Protein AF-A0A415GEI0-F1 (afdb_monomer_lite)

Organism: NCBI:txid363265

Radius of gyration: 20.69 Å; chains: 1; bounding box: 58×34×62 Å

Sequence (227 aa):
MTLCSLASSAQITLSPMYDAKESKATEGQKAIVEARLRSVITSMKLVSGYNSRFVLACKTVPLQTEVAGTKIAQRISATFAVGDARTKSCFGTSIVEFTGIGNTEEQALTNALKNIKNSPQLRKLVDKSKQRIIDYYNNNAASIIRKAQTLINGKQYEQALFELCAIPEDCNLYEQALEMMEKVYETAYGDESVQLSRKELGAACRKLADEYATNNCPESDCSLGWW

pLDDT: mean 85.36, std 15.3, range [31.55, 98.06]

Foldseek 3Di:
DDPPPPPPPFADEAEEFEPCVPPPDDPVLRVLLRVQVCQLQVVLVHHHDDPDQKYFYKYKDWDDWDDDPQKIKTKIKIKTFIAGLLVLGTLFIDIDMFIAMDSDPNNRSSRRSNPRHNDPRSSVRVVSSRVSLQVVCQVCVVVLQVVLVVCVVVVVLLVSLLSLLSRGPSHPCNVVSLVVLVVSCCVNPPDDDDPDDSVRSSVVSVVSSSVVSCVVPPCVNSDSPPD

Structure (mmCIF, N/CA/C/O backbone):
data_AF-A0A415GEI0-F1
#
_entry.id   AF-A0A415GEI0-F1
#
loop_
_atom_site.group_PDB
_atom_site.id
_atom_site.type_symbol
_atom_site.label_atom_id
_atom_site.label_alt_id
_atom_site.label_comp_id
_atom_site.label_asym_id
_atom_site.label_entity_id
_atom_site.label_seq_id
_atom_site.pdbx_PDB_ins_code
_atom_site.Cartn_x
_atom_site.Cartn_y
_atom_site.Cartn_z
_atom_site.occupancy
_atom_site.B_iso_or_equiv
_atom_site.auth_seq_id
_atom_site.auth_comp_id
_atom_site.auth_asym_id
_atom_site.auth_atom_id
_atom_site.pdbx_PDB_model_num
ATOM 1 N N . MET A 1 1 ? -33.888 18.977 -8.204 1.00 39.31 1 MET A N 1
ATOM 2 C CA . MET A 1 1 ? -32.680 18.201 -8.557 1.00 39.31 1 MET A CA 1
ATOM 3 C C . MET A 1 1 ? -32.267 17.422 -7.327 1.00 39.31 1 MET A C 1
ATOM 5 O O . MET A 1 1 ? -31.693 17.991 -6.411 1.00 39.31 1 MET A O 1
ATOM 9 N N . THR A 1 2 ? -32.681 16.162 -7.254 1.00 31.55 2 THR A N 1
ATOM 10 C CA . THR A 1 2 ? -32.364 15.263 -6.143 1.00 31.55 2 THR A CA 1
ATOM 11 C C . THR A 1 2 ? -30.869 14.971 -6.193 1.00 31.55 2 THR A C 1
ATOM 13 O O . THR A 1 2 ? -30.398 14.373 -7.159 1.00 31.55 2 THR A O 1
ATOM 16 N N . LEU A 1 3 ? -30.119 15.449 -5.198 1.00 33.59 3 LEU A N 1
ATOM 17 C CA . LEU A 1 3 ? -28.732 15.047 -4.980 1.00 33.59 3 LEU A CA 1
ATOM 18 C C . LEU A 1 3 ? -28.732 13.528 -4.823 1.00 33.59 3 LEU A C 1
ATOM 20 O O . LEU A 1 3 ? -29.246 12.994 -3.843 1.00 33.59 3 LEU A O 1
ATOM 24 N N . CYS A 1 4 ? -28.227 12.839 -5.841 1.00 31.70 4 CYS A N 1
ATOM 25 C CA . CYS A 1 4 ? -28.004 11.408 -5.796 1.00 31.70 4 CYS A CA 1
ATOM 26 C C . CYS A 1 4 ? -26.967 11.175 -4.692 1.00 31.70 4 CYS A C 1
ATOM 28 O O . CYS A 1 4 ? -25.785 11.475 -4.877 1.00 31.70 4 CYS A O 1
ATOM 30 N N . SER A 1 5 ? -27.412 10.723 -3.516 1.00 35.38 5 SER A N 1
ATOM 31 C CA . SER A 1 5 ? -26.511 10.197 -2.503 1.00 35.38 5 SER A CA 1
ATOM 32 C C . SER A 1 5 ? -25.927 8.912 -3.074 1.00 35.38 5 SER A C 1
ATOM 34 O O . SER A 1 5 ? -26.498 7.827 -2.994 1.00 35.38 5 SER A O 1
ATOM 36 N N . LEU A 1 6 ? -24.774 9.043 -3.723 1.00 32.53 6 LEU A N 1
ATOM 37 C CA . LEU A 1 6 ? -23.929 7.896 -3.983 1.00 32.53 6 LEU A CA 1
ATOM 38 C C . LEU A 1 6 ? -23.493 7.403 -2.608 1.00 32.53 6 LEU A C 1
ATOM 40 O O . LEU A 1 6 ? -22.591 7.971 -1.987 1.00 32.53 6 LEU A O 1
ATOM 44 N N . ALA A 1 7 ? -24.189 6.382 -2.108 1.00 33.44 7 ALA A N 1
ATOM 45 C CA . ALA A 1 7 ? -23.648 5.509 -1.090 1.00 33.44 7 ALA A CA 1
ATOM 46 C C . ALA A 1 7 ? -22.262 5.101 -1.596 1.00 33.44 7 ALA A C 1
ATOM 48 O O . ALA A 1 7 ? -22.131 4.392 -2.595 1.00 33.44 7 ALA A O 1
ATOM 49 N N . SER A 1 8 ? -21.229 5.665 -0.974 1.00 37.56 8 SER A N 1
ATOM 50 C CA . SER A 1 8 ? -19.860 5.239 -1.199 1.00 37.56 8 SER A CA 1
ATOM 51 C C . SER A 1 8 ? -19.836 3.788 -0.758 1.00 37.56 8 SER A C 1
ATOM 53 O O . SER A 1 8 ? -19.879 3.525 0.439 1.00 37.56 8 SER A O 1
ATOM 55 N N . SER A 1 9 ? -19.863 2.851 -1.708 1.00 48.81 9 SER A N 1
ATOM 56 C CA . SER A 1 9 ? -19.557 1.459 -1.401 1.00 48.81 9 SER A CA 1
ATOM 57 C C . SER A 1 9 ? -18.230 1.478 -0.660 1.00 48.81 9 SER A C 1
ATOM 59 O O . SER A 1 9 ? -17.269 2.063 -1.171 1.00 48.81 9 SER A O 1
ATOM 61 N N . ALA A 1 10 ? -18.197 0.886 0.531 1.00 57.66 10 ALA A N 1
ATOM 62 C CA . ALA A 1 10 ? -16.953 0.579 1.213 1.00 57.66 10 ALA A CA 1
ATOM 63 C C . ALA A 1 10 ? -15.965 0.010 0.180 1.00 57.66 10 ALA A C 1
ATOM 65 O O . ALA A 1 10 ? -16.332 -0.794 -0.689 1.00 57.66 10 ALA A O 1
ATOM 66 N N . GLN A 1 11 ? -14.757 0.566 0.160 1.00 74.94 11 GLN A N 1
ATOM 67 C CA . GLN A 1 11 ? -13.712 0.124 -0.745 1.00 74.94 11 GLN A CA 1
ATOM 68 C C . GLN A 1 11 ? -12.350 0.421 -0.129 1.00 74.94 11 GLN A C 1
ATOM 70 O O . GLN A 1 11 ? -12.009 1.576 0.141 1.00 74.94 11 GLN A O 1
ATOM 75 N N . ILE A 1 12 ? -11.537 -0.624 0.026 1.00 86.12 12 ILE A N 1
ATOM 76 C CA . ILE A 1 12 ? -10.101 -0.495 0.295 1.00 86.12 12 ILE A CA 1
ATOM 77 C C . ILE A 1 12 ? -9.478 0.513 -0.683 1.00 86.12 12 ILE A C 1
ATOM 79 O O . ILE A 1 12 ? -9.400 0.281 -1.892 1.00 86.12 12 ILE A O 1
ATOM 83 N N . THR A 1 13 ? -9.032 1.637 -0.127 1.00 90.75 13 THR A N 1
ATOM 84 C CA . THR A 1 13 ? -8.315 2.698 -0.837 1.00 90.75 13 THR A CA 1
ATOM 85 C C . THR A 1 13 ? -6.826 2.377 -0.849 1.00 90.75 13 THR A C 1
ATOM 87 O O . THR A 1 13 ? -6.275 2.001 0.185 1.00 90.75 13 THR A O 1
ATOM 90 N N . LEU A 1 14 ? -6.178 2.535 -2.006 1.00 93.00 14 LEU A N 1
ATOM 91 C CA . LEU A 1 14 ? -4.738 2.315 -2.164 1.00 93.00 14 LEU A CA 1
ATOM 92 C C . LEU A 1 14 ? -4.018 3.630 -2.467 1.00 93.00 14 LEU A C 1
ATOM 94 O O . LEU A 1 14 ? -4.414 4.369 -3.373 1.00 93.00 14 LEU A O 1
ATOM 98 N N . SER A 1 15 ? -2.912 3.885 -1.779 1.00 93.19 15 SER A N 1
ATOM 99 C CA . SER A 1 15 ? -1.999 4.976 -2.110 1.00 93.19 15 SER A CA 1
ATOM 100 C C . SER A 1 15 ? -0.845 4.453 -2.961 1.00 93.19 15 SER A C 1
ATOM 102 O O . SER A 1 15 ? -0.243 3.435 -2.614 1.00 93.19 15 SER A O 1
ATOM 104 N N . PRO A 1 16 ? -0.532 5.101 -4.095 1.00 94.19 16 PRO A N 1
ATOM 105 C CA . PRO A 1 16 ? 0.670 4.778 -4.841 1.00 94.19 16 PRO A CA 1
ATOM 106 C C . PRO A 1 16 ? 1.891 5.217 -4.030 1.00 94.19 16 PRO A C 1
ATOM 108 O O . PRO A 1 16 ? 1.892 6.309 -3.470 1.00 94.19 16 PRO A O 1
ATOM 111 N N . MET A 1 17 ? 2.918 4.377 -3.985 1.00 91.00 17 MET A N 1
ATOM 112 C CA . MET A 1 17 ? 4.174 4.688 -3.310 1.00 91.00 17 MET A CA 1
ATOM 113 C C . MET A 1 17 ? 5.342 4.168 -4.140 1.00 91.00 17 MET A C 1
ATOM 115 O O . MET A 1 17 ? 5.311 3.042 -4.642 1.00 91.00 17 MET A O 1
ATOM 119 N N . TYR A 1 18 ? 6.393 4.966 -4.273 1.00 90.62 18 TYR A N 1
ATOM 120 C CA . TYR A 1 18 ? 7.658 4.495 -4.821 1.00 90.62 18 TYR A CA 1
ATOM 121 C C . TYR A 1 18 ? 8.708 4.427 -3.710 1.00 90.62 18 TYR A C 1
ATOM 123 O O . TYR A 1 18 ? 9.092 5.447 -3.140 1.00 90.62 18 TYR A O 1
ATOM 131 N N . ASP A 1 19 ? 9.158 3.213 -3.387 1.00 84.50 19 ASP A N 1
ATOM 132 C CA . ASP A 1 19 ? 10.202 2.995 -2.389 1.00 84.50 19 ASP A CA 1
ATOM 133 C C . ASP A 1 19 ? 11.568 3.252 -3.025 1.00 84.50 19 ASP A C 1
ATOM 135 O O . ASP A 1 19 ? 12.169 2.401 -3.688 1.00 84.50 19 ASP A O 1
ATOM 139 N N . ALA A 1 20 ? 12.021 4.490 -2.850 1.00 68.38 20 ALA A N 1
ATOM 140 C CA . ALA A 1 20 ? 13.251 4.992 -3.426 1.00 68.38 20 ALA A CA 1
ATOM 141 C C . ALA A 1 20 ? 14.448 4.934 -2.471 1.00 68.38 20 ALA A C 1
ATOM 143 O O . ALA A 1 20 ? 15.496 5.448 -2.858 1.00 68.38 20 ALA A O 1
ATOM 144 N N . LYS A 1 21 ? 14.326 4.362 -1.258 1.00 65.25 21 LYS A N 1
ATOM 145 C CA . LYS A 1 21 ? 15.369 4.459 -0.211 1.00 65.25 21 LYS A CA 1
ATOM 146 C C . LYS A 1 21 ? 16.759 4.012 -0.686 1.00 65.25 21 LYS A C 1
ATOM 148 O O . LYS A 1 21 ? 17.756 4.578 -0.257 1.00 65.25 21 LYS A O 1
ATOM 153 N N . GLU A 1 22 ? 16.819 3.057 -1.612 1.00 58.66 22 GLU A N 1
ATOM 154 C CA . GLU A 1 22 ? 18.067 2.539 -2.199 1.00 58.66 22 GLU A CA 1
ATOM 155 C C . GLU A 1 22 ? 18.285 2.965 -3.664 1.00 58.66 22 GLU A C 1
ATOM 157 O O . GLU A 1 22 ? 19.279 2.594 -4.289 1.00 58.66 22 GLU A O 1
ATOM 162 N N . SER A 1 23 ? 17.362 3.732 -4.252 1.00 65.94 23 SER A N 1
ATOM 163 C CA . SER A 1 23 ? 17.414 4.100 -5.670 1.00 65.94 23 SER A CA 1
ATOM 164 C C . SER A 1 23 ? 17.996 5.501 -5.866 1.00 65.94 23 SER A C 1
ATOM 166 O O . SER A 1 23 ? 17.617 6.439 -5.172 1.00 65.94 23 SER A O 1
ATOM 168 N N . LYS A 1 24 ? 18.830 5.687 -6.897 1.00 70.19 24 LYS A N 1
ATOM 169 C CA . LYS A 1 24 ? 19.282 7.014 -7.369 1.00 70.19 24 LYS A CA 1
ATOM 170 C C . LYS A 1 24 ? 18.180 7.797 -8.111 1.00 70.19 24 LYS A C 1
ATOM 172 O O . LYS A 1 24 ? 18.486 8.654 -8.935 1.00 70.19 24 LYS A O 1
ATOM 177 N N . ALA A 1 25 ? 16.909 7.456 -7.897 1.00 83.19 25 ALA A N 1
ATOM 178 C CA . ALA A 1 25 ? 15.811 8.038 -8.651 1.00 83.19 25 ALA A CA 1
ATOM 179 C C . ALA A 1 25 ? 15.553 9.490 -8.225 1.00 83.19 25 ALA A C 1
ATOM 181 O O . ALA A 1 25 ? 15.445 9.790 -7.034 1.00 83.19 25 ALA A O 1
ATOM 182 N N . THR A 1 26 ? 15.410 10.380 -9.203 1.00 89.81 26 THR A N 1
ATOM 183 C CA . THR A 1 26 ? 15.069 11.789 -8.973 1.00 89.81 26 THR A CA 1
ATOM 184 C C . THR A 1 26 ? 13.616 11.937 -8.522 1.00 89.81 26 THR A C 1
ATOM 186 O O . THR A 1 26 ? 12.784 11.083 -8.825 1.00 89.81 26 THR A O 1
ATOM 189 N N . GLU A 1 27 ? 13.260 13.047 -7.865 1.00 89.31 27 GLU A N 1
ATOM 190 C CA . GLU A 1 27 ? 11.861 13.333 -7.484 1.00 89.31 27 GLU A CA 1
ATOM 191 C C . GLU A 1 27 ? 10.897 13.263 -8.679 1.00 89.31 27 GLU A C 1
ATOM 193 O O . GLU A 1 27 ? 9.801 12.712 -8.578 1.00 89.31 27 GLU A O 1
ATOM 198 N N . GLY A 1 28 ? 11.336 13.720 -9.858 1.00 92.12 28 GLY A N 1
ATOM 199 C CA . GLY A 1 28 ? 10.559 13.587 -11.092 1.00 92.12 28 GLY A CA 1
ATOM 200 C C . GLY A 1 28 ? 10.306 12.127 -11.485 1.00 92.12 28 GLY A C 1
ATOM 201 O O . GLY A 1 28 ? 9.213 11.787 -11.936 1.00 92.12 28 GLY A O 1
ATOM 202 N N . GLN A 1 29 ? 11.280 11.239 -11.281 1.00 92.25 29 GLN A N 1
ATOM 203 C CA . GLN A 1 29 ? 11.123 9.804 -11.528 1.00 92.25 29 GLN A CA 1
ATOM 204 C C . GLN A 1 29 ? 10.192 9.142 -10.506 1.00 92.25 29 GLN A C 1
ATOM 206 O O . GLN A 1 29 ? 9.367 8.319 -10.907 1.00 92.25 29 GLN A O 1
ATOM 211 N N . LYS A 1 30 ? 10.248 9.539 -9.226 1.00 91.94 30 LYS A N 1
ATOM 212 C CA . LYS A 1 30 ? 9.295 9.070 -8.203 1.00 91.94 30 LYS A CA 1
ATOM 213 C C . LYS A 1 30 ? 7.860 9.444 -8.583 1.00 91.94 30 LYS A C 1
ATOM 215 O O . LYS A 1 30 ? 6.999 8.569 -8.668 1.00 91.94 30 LYS A O 1
ATOM 220 N N . ALA A 1 31 ? 7.638 10.711 -8.941 1.00 93.62 31 ALA A N 1
ATOM 221 C CA . ALA A 1 31 ? 6.336 11.213 -9.375 1.00 93.62 31 ALA A CA 1
ATOM 222 C C . ALA A 1 31 ? 5.811 10.493 -10.631 1.00 93.62 31 ALA A C 1
ATOM 224 O O . ALA A 1 31 ? 4.616 10.207 -10.730 1.00 93.62 31 ALA A O 1
ATOM 225 N N . ILE A 1 32 ? 6.692 10.143 -11.580 1.00 95.25 32 ILE A N 1
ATOM 226 C CA . ILE A 1 32 ? 6.323 9.315 -12.739 1.00 95.25 32 ILE A CA 1
ATOM 227 C C . ILE A 1 32 ? 5.786 7.964 -12.269 1.00 95.25 32 ILE A C 1
ATOM 229 O O . ILE A 1 32 ? 4.700 7.572 -12.697 1.00 95.25 32 ILE A O 1
ATOM 233 N N . VAL A 1 33 ? 6.512 7.252 -11.402 1.00 94.94 33 VAL A N 1
ATOM 234 C CA . VAL A 1 33 ? 6.084 5.929 -10.928 1.00 94.94 33 VAL A CA 1
ATOM 235 C C . VAL A 1 33 ? 4.755 6.027 -10.190 1.00 94.94 33 VAL A C 1
ATOM 237 O O . VAL A 1 33 ? 3.828 5.290 -10.523 1.00 94.94 33 VAL A O 1
ATOM 240 N N . GLU A 1 34 ? 4.609 6.972 -9.264 1.00 94.88 34 GLU A N 1
ATOM 241 C CA . GLU A 1 34 ? 3.362 7.172 -8.523 1.00 94.88 34 GLU A CA 1
ATOM 242 C C . GLU A 1 34 ? 2.178 7.486 -9.440 1.00 94.88 34 GLU A C 1
ATOM 244 O O . GLU A 1 34 ? 1.095 6.927 -9.259 1.00 94.88 34 GLU A O 1
ATOM 249 N N . ALA A 1 35 ? 2.374 8.306 -10.476 1.00 96.00 35 ALA A N 1
ATOM 250 C CA . ALA A 1 35 ? 1.346 8.576 -11.478 1.00 96.00 35 ALA A CA 1
ATOM 251 C C . ALA A 1 35 ? 0.962 7.314 -12.271 1.00 96.00 35 ALA A C 1
ATOM 253 O O . ALA A 1 35 ? -0.220 7.092 -12.554 1.00 96.00 35 ALA A O 1
ATOM 254 N N . ARG A 1 36 ? 1.930 6.446 -12.608 1.00 95.88 36 ARG A N 1
ATOM 255 C CA . ARG A 1 36 ? 1.639 5.163 -13.272 1.00 95.88 36 ARG A CA 1
ATOM 256 C C . ARG A 1 36 ? 0.887 4.212 -12.350 1.00 95.88 36 ARG A C 1
ATOM 258 O O . ARG A 1 36 ? -0.109 3.638 -12.783 1.00 95.88 36 ARG A O 1
ATOM 265 N N . LEU A 1 37 ? 1.296 4.083 -11.091 1.00 96.19 37 LEU A N 1
ATOM 266 C CA . LEU A 1 37 ? 0.593 3.268 -10.096 1.00 96.19 37 LEU A CA 1
ATOM 267 C C . LEU A 1 37 ? -0.827 3.786 -9.852 1.00 96.19 37 LEU A C 1
ATOM 269 O O . LEU A 1 37 ? -1.771 2.999 -9.843 1.00 96.19 37 LEU A O 1
ATOM 273 N N . ARG A 1 38 ? -1.007 5.107 -9.762 1.00 95.62 38 ARG A N 1
ATOM 274 C CA . ARG A 1 38 ? -2.326 5.748 -9.679 1.00 95.62 38 ARG A CA 1
ATOM 275 C C . ARG A 1 38 ? -3.205 5.361 -10.862 1.00 95.62 38 ARG A C 1
ATOM 277 O O . ARG A 1 38 ? -4.345 4.962 -10.660 1.00 95.62 38 ARG A O 1
ATOM 284 N N . SER A 1 39 ? -2.665 5.402 -12.081 1.00 94.25 39 SER A N 1
ATOM 285 C CA . SER A 1 39 ? -3.379 4.956 -13.283 1.00 94.25 39 SER A CA 1
ATOM 286 C C . SER A 1 39 ? -3.757 3.469 -13.236 1.00 94.25 39 SER A C 1
ATOM 288 O O . SER A 1 39 ? -4.839 3.109 -13.698 1.00 94.25 39 SER A O 1
ATOM 290 N N . VAL A 1 40 ? -2.915 2.603 -12.659 1.00 94.19 40 VAL A N 1
ATOM 291 C CA . VAL A 1 40 ? -3.253 1.186 -12.440 1.00 94.19 40 VAL A CA 1
ATOM 292 C C . VAL A 1 40 ? -4.428 1.063 -11.469 1.00 94.19 40 VAL A C 1
ATOM 294 O O . VAL A 1 40 ? -5.417 0.420 -11.814 1.00 94.19 40 VAL A O 1
ATOM 297 N N . ILE A 1 41 ? -4.371 1.730 -10.313 1.00 94.50 41 ILE A N 1
ATOM 298 C CA . ILE A 1 41 ? -5.430 1.699 -9.290 1.00 94.50 41 ILE A CA 1
ATOM 299 C C . ILE A 1 41 ? -6.768 2.172 -9.878 1.00 94.50 41 ILE A C 1
ATOM 301 O O . ILE A 1 41 ? -7.771 1.460 -9.798 1.00 94.50 41 ILE A O 1
ATOM 305 N N . THR A 1 42 ? -6.789 3.332 -10.542 1.00 93.12 42 THR A N 1
ATOM 306 C CA . THR A 1 42 ? -8.034 3.889 -11.095 1.00 93.12 42 THR A CA 1
ATOM 307 C C . THR A 1 42 ? -8.594 3.056 -12.246 1.00 93.12 42 THR A C 1
ATOM 309 O O . THR A 1 42 ? -9.811 2.923 -12.370 1.00 93.12 42 THR A O 1
ATOM 312 N N . SER A 1 43 ? -7.739 2.411 -13.049 1.00 91.12 43 SER A N 1
ATOM 313 C CA . SER A 1 43 ? -8.188 1.501 -14.114 1.00 91.12 43 SER A CA 1
ATOM 314 C C . SER A 1 43 ? -8.933 0.266 -13.595 1.00 91.12 43 SER A C 1
ATOM 316 O O . SER A 1 43 ? -9.695 -0.352 -14.336 1.00 91.12 43 SER A O 1
ATOM 318 N N . MET A 1 44 ? -8.741 -0.075 -12.319 1.00 89.25 44 MET A N 1
ATOM 319 C CA . MET A 1 44 ? -9.430 -1.164 -11.626 1.00 89.25 44 MET A CA 1
ATOM 320 C C . MET A 1 44 ? -10.690 -0.691 -10.889 1.00 89.25 44 MET A C 1
ATOM 322 O O . MET A 1 44 ? -11.269 -1.450 -10.116 1.00 89.25 44 MET A O 1
ATOM 326 N N . LYS A 1 45 ? -11.131 0.555 -11.127 1.00 88.88 45 LYS A N 1
ATOM 327 C CA . LYS A 1 45 ? -12.261 1.199 -10.435 1.00 88.88 45 LYS A CA 1
ATOM 328 C C . LYS A 1 45 ? -12.070 1.267 -8.913 1.00 88.88 45 LYS A C 1
ATOM 330 O O . LYS A 1 45 ? -13.049 1.255 -8.170 1.00 88.88 45 LYS A O 1
ATOM 335 N N . LEU A 1 46 ? -10.817 1.312 -8.458 1.00 89.38 46 LEU A N 1
ATOM 336 C CA . LEU A 1 46 ? -10.464 1.537 -7.061 1.00 89.38 46 LEU A CA 1
ATOM 337 C C . LEU A 1 46 ? -10.192 3.024 -6.818 1.00 89.38 46 LEU A C 1
ATOM 339 O O . LEU A 1 46 ? -9.671 3.724 -7.694 1.00 89.38 46 LEU A O 1
ATOM 343 N N . VAL A 1 47 ? -10.488 3.497 -5.609 1.00 89.50 47 VAL A N 1
ATOM 344 C CA . VAL A 1 47 ? -10.067 4.827 -5.158 1.00 89.50 47 VAL A CA 1
ATOM 345 C C . VAL A 1 47 ? -8.556 4.834 -4.931 1.00 89.50 47 VAL A C 1
ATOM 347 O O . VAL A 1 47 ? -8.009 4.017 -4.187 1.00 89.50 47 VAL A O 1
ATOM 350 N N . SER A 1 48 ? -7.877 5.788 -5.572 1.00 90.69 48 SER A N 1
ATOM 351 C CA . SER A 1 48 ? -6.469 6.065 -5.305 1.00 90.69 48 SER A CA 1
ATOM 352 C C . SER A 1 48 ? -6.342 7.222 -4.321 1.00 90.69 48 SER A C 1
ATOM 354 O O . SER A 1 48 ? -6.583 8.375 -4.682 1.00 90.69 48 SER A O 1
ATOM 356 N N . GLY A 1 49 ? -5.976 6.905 -3.083 1.00 86.25 49 GLY A N 1
ATOM 357 C CA . GLY A 1 49 ? -5.867 7.869 -1.992 1.00 86.25 49 GLY A CA 1
ATOM 358 C C . GLY A 1 49 ? -4.513 8.570 -1.928 1.00 86.25 49 GLY A C 1
ATOM 359 O O . GLY A 1 49 ? -3.576 8.257 -2.673 1.00 86.25 49 GLY A O 1
ATOM 360 N N . TYR A 1 50 ? -4.405 9.491 -0.978 1.00 82.19 50 TYR A N 1
ATOM 361 C CA . TYR A 1 50 ? -3.148 10.073 -0.514 1.00 82.19 50 TYR A CA 1
ATOM 362 C C . TYR A 1 50 ? -2.950 9.644 0.937 1.00 82.19 50 TYR A C 1
ATOM 364 O O . TYR A 1 50 ? -3.900 9.724 1.713 1.00 82.19 50 TYR A O 1
ATOM 372 N N . ASN A 1 51 ? -1.751 9.165 1.275 1.00 76.56 51 ASN A N 1
ATOM 373 C CA . ASN A 1 51 ? -1.393 8.693 2.617 1.00 76.56 51 ASN A CA 1
ATOM 374 C C . ASN A 1 51 ? -2.381 7.674 3.216 1.00 76.56 51 ASN A C 1
ATOM 376 O O . ASN A 1 51 ? -2.583 7.631 4.427 1.00 76.56 51 ASN A O 1
ATOM 380 N N . SER A 1 52 ? -3.016 6.840 2.385 1.00 83.38 52 SER A N 1
ATOM 381 C CA . SER A 1 52 ? -3.881 5.782 2.898 1.00 83.38 52 SER A CA 1
ATOM 382 C C . SER A 1 52 ? -3.055 4.672 3.537 1.00 83.38 52 SER A C 1
ATOM 384 O O . SER A 1 52 ? -1.957 4.355 3.084 1.00 83.38 52 SER A O 1
ATOM 386 N N . ARG A 1 53 ? -3.640 4.011 4.541 1.00 85.31 53 ARG A N 1
ATOM 387 C CA . ARG A 1 53 ? -3.058 2.845 5.223 1.00 85.31 53 ARG A CA 1
ATOM 388 C C . ARG A 1 53 ? -2.522 1.791 4.254 1.00 85.31 53 ARG A C 1
ATOM 390 O O . ARG A 1 53 ? -1.413 1.294 4.426 1.00 85.31 53 ARG A O 1
ATOM 397 N N . PHE A 1 54 ? -3.330 1.431 3.259 1.00 91.31 54 PHE A N 1
ATOM 398 C CA . PHE A 1 54 ? -2.936 0.453 2.258 1.00 91.31 54 PHE A CA 1
ATOM 399 C C . PHE A 1 54 ? -2.241 1.139 1.093 1.00 91.31 54 PHE A C 1
ATOM 401 O O . PHE A 1 54 ? -2.679 2.187 0.612 1.00 91.31 54 PHE A O 1
ATOM 408 N N . VAL A 1 55 ? -1.169 0.519 0.618 1.00 93.44 55 VAL A N 1
ATOM 409 C CA . VAL A 1 55 ? -0.328 1.062 -0.446 1.00 93.44 55 VAL A CA 1
ATOM 410 C C . VAL A 1 55 ? -0.186 0.060 -1.578 1.00 93.44 55 VAL A C 1
ATOM 412 O O . VAL A 1 55 ? -0.097 -1.144 -1.343 1.00 93.44 55 VAL A O 1
ATOM 415 N N . LEU A 1 56 ? -0.149 0.564 -2.810 1.00 95.56 56 LEU A N 1
ATOM 416 C CA . LEU A 1 56 ? 0.463 -0.127 -3.940 1.00 95.56 56 LEU A CA 1
ATOM 417 C C . LEU A 1 56 ? 1.855 0.472 -4.098 1.00 95.56 56 LEU A C 1
ATOM 419 O O . LEU A 1 56 ? 1.999 1.601 -4.566 1.00 95.56 56 LEU A O 1
ATOM 423 N N . ALA A 1 57 ? 2.861 -0.279 -3.679 1.00 93.88 57 ALA A N 1
ATOM 424 C CA . ALA A 1 57 ? 4.242 0.155 -3.680 1.00 93.88 57 ALA A CA 1
ATOM 425 C C . ALA A 1 57 ? 5.015 -0.426 -4.865 1.00 93.88 57 ALA A C 1
ATOM 427 O O . ALA A 1 57 ? 4.693 -1.507 -5.368 1.00 93.88 57 ALA A O 1
ATOM 428 N N . CYS A 1 58 ? 6.054 0.285 -5.289 1.00 93.38 58 CYS A N 1
ATOM 429 C CA . CYS A 1 58 ? 7.004 -0.159 -6.299 1.00 93.38 58 CYS A CA 1
ATOM 430 C C . CYS A 1 58 ? 8.435 0.122 -5.830 1.00 93.38 58 CYS A C 1
ATOM 432 O O . CYS A 1 58 ? 8.729 1.238 -5.408 1.00 93.38 58 CYS A O 1
ATOM 434 N N . LYS A 1 59 ? 9.319 -0.870 -5.951 1.00 91.19 59 LYS A N 1
ATOM 435 C CA . LYS A 1 59 ? 10.779 -0.740 -5.831 1.00 91.19 59 LYS A CA 1
ATOM 436 C C . LYS A 1 59 ? 11.391 -1.191 -7.149 1.00 91.19 59 LYS A C 1
ATOM 438 O O . LYS A 1 59 ? 10.999 -2.232 -7.674 1.00 91.19 59 LYS A O 1
ATOM 443 N N . THR A 1 60 ? 12.347 -0.438 -7.691 1.00 90.75 60 THR A N 1
ATOM 444 C CA . THR A 1 60 ? 13.041 -0.839 -8.926 1.00 90.75 60 THR A CA 1
ATOM 445 C C . THR A 1 60 ? 14.525 -1.063 -8.703 1.00 90.75 60 THR A C 1
ATOM 447 O O . THR A 1 60 ? 15.167 -0.294 -7.991 1.00 90.75 60 THR A O 1
ATOM 450 N N . VAL A 1 61 ? 15.065 -2.084 -9.363 1.00 89.38 61 VAL A N 1
ATOM 451 C CA . VAL A 1 61 ? 16.488 -2.426 -9.371 1.00 89.38 61 VAL A CA 1
ATOM 452 C C . VAL A 1 61 ? 16.970 -2.464 -10.826 1.00 89.38 61 VAL A C 1
ATOM 454 O O . VAL A 1 61 ? 16.328 -3.118 -11.657 1.00 89.38 61 VAL A O 1
ATOM 457 N N . PRO A 1 62 ? 18.065 -1.769 -11.183 1.00 88.44 62 PRO A N 1
ATOM 458 C CA . PRO A 1 62 ? 18.662 -1.904 -12.508 1.00 88.44 62 PRO A CA 1
ATOM 459 C C . PRO A 1 62 ? 19.225 -3.321 -12.685 1.00 88.44 62 PRO A C 1
ATOM 461 O O . PRO A 1 62 ? 19.907 -3.829 -11.800 1.00 88.44 62 PRO A O 1
ATOM 464 N N . LEU A 1 63 ? 18.933 -3.962 -13.819 1.00 89.31 63 LEU A N 1
ATOM 465 C CA . LEU A 1 63 ? 19.425 -5.311 -14.127 1.00 89.31 63 LEU A CA 1
ATOM 466 C C . LEU A 1 63 ? 20.640 -5.275 -15.048 1.00 89.31 63 LEU A C 1
ATOM 468 O O . LEU A 1 63 ? 21.690 -5.823 -14.734 1.00 89.31 63 LEU A O 1
ATOM 472 N N . GLN A 1 64 ? 20.473 -4.651 -16.212 1.00 87.50 64 GLN A N 1
ATOM 473 C CA . GLN A 1 64 ? 21.471 -4.646 -17.271 1.00 87.50 64 GLN A CA 1
ATOM 474 C C . GLN A 1 64 ? 21.374 -3.343 -18.054 1.00 87.50 64 GLN A C 1
ATOM 476 O O . GLN A 1 64 ? 20.275 -2.834 -18.300 1.00 87.50 64 GLN A O 1
ATOM 481 N N . THR A 1 65 ? 22.530 -2.839 -18.464 1.00 88.25 65 THR A N 1
ATOM 482 C CA . THR A 1 65 ? 22.662 -1.671 -19.328 1.00 88.25 65 THR A CA 1
ATOM 483 C C . THR A 1 65 ? 23.379 -2.109 -20.595 1.00 88.25 65 THR A C 1
ATOM 485 O O . THR A 1 65 ? 24.467 -2.677 -20.531 1.00 88.25 65 THR A O 1
ATOM 488 N N . GLU A 1 66 ? 22.762 -1.872 -21.747 1.00 90.38 66 GLU A N 1
ATOM 489 C CA . GLU A 1 66 ? 23.333 -2.179 -23.056 1.00 90.38 66 GLU A CA 1
ATOM 490 C C . GLU A 1 66 ? 23.542 -0.888 -23.844 1.00 90.38 66 GLU A C 1
ATOM 492 O O . GLU A 1 66 ? 22.693 0.006 -23.838 1.00 90.38 66 GLU A O 1
ATOM 497 N N . VAL A 1 67 ? 24.672 -0.792 -24.542 1.00 90.00 67 VAL A N 1
ATOM 498 C CA . VAL A 1 67 ? 24.981 0.339 -25.421 1.00 90.00 67 VAL A CA 1
ATOM 499 C C . VAL A 1 67 ? 24.830 -0.125 -26.864 1.00 90.00 67 VAL A C 1
ATOM 501 O O . VAL A 1 67 ? 25.560 -0.999 -27.326 1.00 90.00 67 VAL A O 1
ATOM 504 N N . ALA A 1 68 ? 23.873 0.463 -27.577 1.00 84.81 68 ALA A N 1
ATOM 505 C CA . ALA A 1 68 ? 23.591 0.179 -28.979 1.00 84.81 68 ALA A CA 1
ATOM 506 C C . ALA A 1 68 ? 23.850 1.444 -29.812 1.00 84.81 68 ALA A C 1
ATOM 508 O O . ALA A 1 68 ? 22.995 2.326 -29.932 1.00 84.81 68 ALA A O 1
ATOM 509 N N . GLY A 1 69 ? 25.062 1.557 -30.363 1.00 88.50 69 GLY A N 1
ATOM 510 C CA . GLY A 1 69 ? 25.510 2.761 -31.066 1.00 88.50 69 GLY A CA 1
ATOM 511 C C . GLY A 1 69 ? 25.597 3.961 -30.118 1.00 88.50 69 GLY A C 1
ATOM 512 O O . GLY A 1 69 ? 26.364 3.940 -29.163 1.00 88.50 69 GLY A O 1
ATOM 513 N N . THR A 1 70 ? 24.800 5.004 -30.371 1.00 91.25 70 THR A N 1
ATOM 514 C CA . THR A 1 70 ? 24.717 6.215 -29.527 1.00 91.25 70 THR A CA 1
ATOM 515 C C . THR A 1 70 ? 23.604 6.156 -28.475 1.00 91.25 70 THR A C 1
ATOM 517 O O . THR A 1 70 ? 23.326 7.155 -27.809 1.00 91.25 70 THR A O 1
ATOM 520 N N . LYS A 1 71 ? 22.916 5.015 -28.346 1.00 95.19 71 LYS A N 1
ATOM 521 C CA . LYS A 1 71 ? 21.792 4.829 -27.422 1.00 95.19 71 LYS A CA 1
ATOM 522 C C . LYS A 1 71 ? 22.165 3.898 -26.279 1.00 95.19 71 LYS A C 1
ATOM 524 O O . LYS A 1 71 ? 22.919 2.946 -26.459 1.00 95.19 71 LYS A O 1
ATOM 529 N N . ILE A 1 72 ? 21.554 4.151 -25.128 1.00 94.06 72 ILE A N 1
ATOM 530 C CA . ILE A 1 72 ? 21.633 3.316 -23.932 1.00 94.06 72 ILE A CA 1
ATOM 531 C C . ILE A 1 72 ? 20.270 2.664 -23.721 1.00 94.06 72 ILE A C 1
ATOM 533 O O . ILE A 1 72 ? 19.255 3.361 -23.654 1.00 94.06 72 ILE A O 1
ATOM 537 N N . ALA A 1 73 ? 20.243 1.340 -23.612 1.00 94.81 73 ALA A N 1
ATOM 538 C CA . ALA A 1 73 ? 19.086 0.557 -23.209 1.00 94.81 73 ALA A CA 1
ATOM 539 C C . ALA A 1 73 ? 19.271 0.100 -21.757 1.00 94.81 73 ALA A C 1
ATOM 541 O O . ALA A 1 73 ? 20.175 -0.671 -21.446 1.00 94.81 73 ALA A O 1
ATOM 542 N N . GLN A 1 74 ? 18.409 0.578 -20.862 1.00 93.19 74 GLN A N 1
ATOM 543 C CA . GLN A 1 74 ? 18.405 0.205 -19.452 1.00 93.19 74 GLN A CA 1
ATOM 544 C C . GLN A 1 74 ? 17.257 -0.763 -19.188 1.00 93.19 74 GLN A C 1
ATOM 546 O O . GLN A 1 74 ? 16.087 -0.378 -19.284 1.00 93.19 74 GLN A O 1
ATOM 551 N N . ARG A 1 75 ? 17.585 -2.000 -18.809 1.00 94.25 75 ARG A N 1
ATOM 552 C CA . ARG A 1 75 ? 16.629 -2.971 -18.273 1.00 94.25 75 ARG A CA 1
ATOM 553 C C . ARG A 1 75 ? 16.556 -2.818 -16.757 1.00 94.25 75 ARG A C 1
ATOM 555 O O . ARG A 1 75 ? 17.587 -2.750 -16.082 1.00 94.25 75 ARG A O 1
ATOM 562 N N . ILE A 1 76 ? 15.341 -2.763 -16.232 1.00 92.62 76 ILE A N 1
ATOM 563 C CA . ILE A 1 76 ? 15.039 -2.680 -14.804 1.00 92.62 76 ILE A CA 1
ATOM 564 C C . ILE A 1 76 ? 14.091 -3.809 -14.415 1.00 92.62 76 ILE A C 1
ATOM 566 O O . ILE A 1 76 ? 13.209 -4.184 -15.187 1.00 92.62 76 ILE A O 1
ATOM 570 N N . SER A 1 77 ? 14.251 -4.308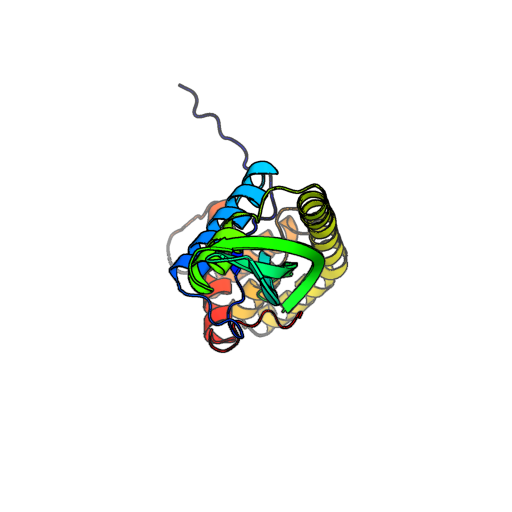 -13.198 1.00 93.50 77 SER A N 1
ATOM 571 C CA . SER A 1 77 ? 13.265 -5.140 -12.521 1.00 93.50 77 SER A CA 1
ATOM 572 C C . SER A 1 77 ? 12.480 -4.267 -11.559 1.00 93.50 77 SER A C 1
ATOM 574 O O . SER A 1 77 ? 13.075 -3.549 -10.757 1.00 93.50 77 SER A O 1
ATOM 576 N N . ALA A 1 78 ? 11.157 -4.296 -11.648 1.00 93.06 78 ALA A N 1
ATOM 577 C CA . ALA A 1 78 ? 10.273 -3.603 -10.729 1.00 93.06 78 ALA A CA 1
ATOM 578 C C . ALA A 1 78 ? 9.508 -4.627 -9.891 1.00 93.06 78 ALA A C 1
ATOM 580 O O . ALA A 1 78 ? 8.720 -5.422 -10.414 1.00 93.06 78 ALA A O 1
ATOM 581 N N . THR A 1 79 ? 9.719 -4.573 -8.583 1.00 94.31 79 THR A N 1
ATOM 582 C CA . THR A 1 79 ? 8.934 -5.308 -7.598 1.00 94.31 79 THR A CA 1
ATOM 583 C C . THR A 1 79 ? 7.773 -4.430 -7.169 1.00 94.31 79 THR A C 1
ATOM 585 O O . THR A 1 79 ? 7.963 -3.361 -6.594 1.00 94.31 79 THR A O 1
ATOM 588 N N . PHE A 1 80 ? 6.565 -4.898 -7.444 1.00 95.50 80 PHE A N 1
ATOM 589 C CA . PHE A 1 80 ? 5.326 -4.294 -6.988 1.00 95.50 80 PHE A CA 1
ATOM 590 C C . PHE A 1 80 ? 4.785 -5.066 -5.809 1.00 95.50 80 PHE A C 1
ATOM 592 O O . PHE A 1 80 ? 4.866 -6.297 -5.781 1.00 95.50 80 PHE A O 1
ATOM 599 N N . ALA A 1 81 ? 4.150 -4.361 -4.889 1.00 95.25 81 ALA A N 1
ATOM 600 C CA . ALA A 1 81 ? 3.503 -4.997 -3.767 1.00 95.25 81 ALA A CA 1
ATOM 601 C C . ALA A 1 81 ? 2.306 -4.219 -3.260 1.00 95.25 81 ALA A C 1
ATOM 603 O O . ALA A 1 81 ? 2.232 -3.001 -3.393 1.00 95.25 81 ALA A O 1
ATOM 604 N N . VAL A 1 82 ? 1.390 -4.947 -2.636 1.00 95.69 82 VAL A N 1
ATOM 605 C CA . VAL A 1 82 ? 0.261 -4.365 -1.921 1.00 95.69 82 VAL A CA 1
ATOM 606 C C . VAL A 1 82 ? 0.365 -4.767 -0.463 1.00 95.69 82 VAL A C 1
ATOM 608 O O . VAL A 1 82 ? 0.516 -5.953 -0.160 1.00 95.69 82 VAL A O 1
ATOM 611 N N . GLY A 1 83 ? 0.268 -3.794 0.433 1.00 92.12 83 GLY A N 1
ATOM 612 C CA . GLY A 1 83 ? 0.405 -4.035 1.862 1.00 92.12 83 GLY A CA 1
ATOM 613 C C . GLY A 1 83 ? -0.150 -2.908 2.724 1.00 92.12 83 GLY A C 1
ATOM 614 O O . GLY A 1 83 ? -0.620 -1.894 2.211 1.00 92.12 83 GLY A O 1
ATOM 615 N N . ASP A 1 84 ? -0.094 -3.107 4.036 1.00 89.19 84 ASP A N 1
ATOM 616 C CA . ASP A 1 84 ? -0.473 -2.135 5.061 1.00 89.19 84 ASP A CA 1
ATOM 617 C C . ASP A 1 84 ? 0.756 -1.407 5.616 1.00 89.19 84 ASP A C 1
ATOM 619 O O . ASP A 1 84 ? 1.500 -1.955 6.431 1.00 89.19 84 ASP A O 1
ATOM 623 N N . ALA A 1 85 ? 0.935 -0.149 5.219 1.00 84.00 85 ALA A N 1
ATOM 624 C CA . ALA A 1 85 ? 2.088 0.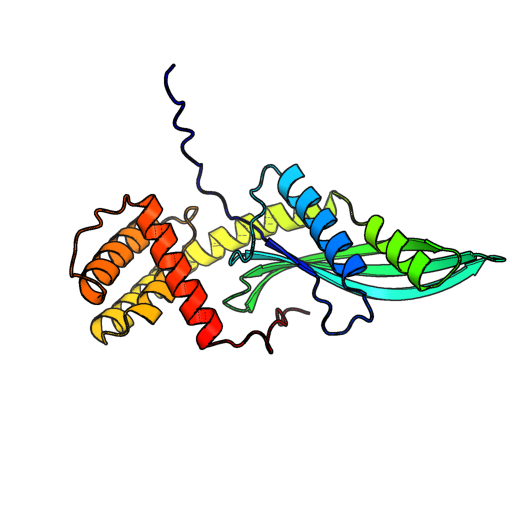663 5.588 1.00 84.00 85 ALA A CA 1
ATOM 625 C C . ALA A 1 85 ? 2.228 0.899 7.104 1.00 84.00 85 ALA A C 1
ATOM 627 O O . ALA A 1 85 ? 3.337 1.170 7.565 1.00 84.00 85 ALA A O 1
ATOM 628 N N . ARG A 1 86 ? 1.142 0.762 7.883 1.00 79.81 86 ARG A N 1
ATOM 629 C CA . ARG A 1 86 ? 1.140 0.961 9.343 1.00 79.81 86 ARG A CA 1
ATOM 630 C C . ARG A 1 86 ? 1.659 -0.257 10.085 1.00 79.81 86 ARG A C 1
ATOM 632 O O . ARG A 1 86 ? 2.518 -0.137 10.946 1.00 79.81 86 ARG A O 1
ATOM 639 N N . THR A 1 87 ? 1.125 -1.433 9.760 1.00 77.31 87 THR A N 1
ATOM 640 C CA . THR A 1 87 ? 1.514 -2.686 10.433 1.00 77.31 87 THR A CA 1
ATOM 641 C C . THR A 1 87 ? 2.737 -3.334 9.819 1.00 77.31 87 THR A C 1
ATOM 643 O O . THR A 1 87 ? 3.201 -4.346 10.334 1.00 77.31 87 THR A O 1
ATOM 646 N N . LYS A 1 88 ? 3.236 -2.789 8.704 1.00 82.88 88 LYS A N 1
ATOM 647 C CA . LYS A 1 88 ? 4.300 -3.415 7.929 1.00 82.88 88 LYS A CA 1
ATOM 648 C C . LYS A 1 88 ? 3.904 -4.862 7.577 1.00 82.88 88 LYS A C 1
ATOM 650 O O . LYS A 1 88 ? 4.729 -5.766 7.664 1.00 82.88 88 LYS A O 1
ATOM 655 N N . SER A 1 89 ? 2.681 -5.069 7.077 1.00 87.25 89 SER A N 1
ATOM 656 C CA . SER A 1 89 ? 2.231 -6.356 6.514 1.00 87.25 89 SER A CA 1
ATOM 657 C C . SER A 1 89 ? 2.135 -6.336 4.983 1.00 87.25 89 SER A C 1
ATOM 659 O O . SER A 1 89 ? 1.436 -5.496 4.416 1.00 87.25 89 SER A O 1
ATOM 661 N N . CYS A 1 90 ? 2.764 -7.302 4.307 1.00 92.25 90 CYS A N 1
ATOM 662 C CA . CYS A 1 90 ? 2.662 -7.488 2.854 1.00 92.25 90 CYS A CA 1
ATOM 663 C C . CYS A 1 90 ? 1.580 -8.518 2.499 1.00 92.25 90 CYS A C 1
ATOM 665 O O . CYS A 1 90 ? 1.636 -9.663 2.948 1.00 92.25 90 CYS A O 1
ATOM 667 N N . PHE A 1 91 ? 0.624 -8.148 1.644 1.00 94.75 91 PHE A N 1
ATOM 668 C CA . PHE A 1 91 ? -0.463 -9.034 1.206 1.00 94.75 91 PHE A CA 1
ATOM 669 C C . PHE A 1 91 ? -0.217 -9.661 -0.167 1.00 94.75 91 PHE A C 1
ATOM 671 O O . PHE A 1 91 ? -0.869 -10.640 -0.540 1.00 94.75 91 PHE A O 1
ATOM 678 N N . GLY A 1 92 ? 0.763 -9.170 -0.918 1.00 95.50 92 GLY A N 1
ATOM 679 C CA . GLY A 1 92 ? 1.189 -9.806 -2.153 1.00 95.50 92 GLY A CA 1
ATOM 680 C C . GLY A 1 92 ? 2.243 -9.003 -2.885 1.00 95.50 92 GLY A C 1
ATOM 681 O O . GLY A 1 92 ? 2.338 -7.788 -2.718 1.00 95.50 92 GLY A O 1
ATOM 682 N N . THR A 1 93 ? 2.983 -9.697 -3.744 1.00 96.12 93 THR A N 1
ATOM 683 C CA . THR A 1 93 ? 4.015 -9.114 -4.596 1.00 96.12 93 THR A CA 1
ATOM 684 C C . THR A 1 93 ? 3.893 -9.616 -6.035 1.00 96.12 93 THR A C 1
ATOM 686 O O . THR A 1 93 ? 3.313 -10.670 -6.308 1.00 96.12 93 THR A O 1
ATOM 689 N N . SER A 1 94 ? 4.423 -8.842 -6.976 1.00 96.19 94 SER A N 1
ATOM 690 C CA . SER A 1 94 ? 4.634 -9.244 -8.365 1.00 96.19 94 SER A CA 1
ATOM 691 C C . SER A 1 94 ? 5.875 -8.549 -8.892 1.00 96.19 94 SER A C 1
ATOM 693 O O . SER A 1 94 ? 6.071 -7.367 -8.638 1.00 96.19 94 SER A O 1
ATOM 695 N N . ILE A 1 95 ? 6.674 -9.256 -9.681 1.00 94.94 95 ILE A N 1
ATOM 696 C CA . ILE A 1 95 ? 7.861 -8.693 -10.325 1.00 94.94 95 ILE A CA 1
ATOM 697 C C . ILE A 1 95 ? 7.570 -8.547 -11.815 1.00 94.94 95 ILE A C 1
ATOM 699 O O . ILE A 1 95 ? 7.009 -9.454 -12.434 1.00 94.94 95 ILE A O 1
ATOM 703 N N . VAL A 1 96 ? 7.897 -7.389 -12.383 1.00 94.31 96 VAL A N 1
ATOM 704 C CA . VAL A 1 96 ? 7.794 -7.124 -13.820 1.00 94.31 96 VAL A CA 1
ATOM 705 C C . VAL A 1 96 ? 9.033 -6.372 -14.262 1.00 94.31 96 VAL A C 1
ATOM 707 O O . VAL A 1 96 ? 9.472 -5.438 -13.598 1.00 94.31 96 VAL A O 1
ATOM 710 N N . GLU A 1 97 ? 9.576 -6.759 -15.404 1.00 94.25 97 GLU A N 1
ATOM 711 C CA . GLU A 1 97 ? 10.734 -6.092 -15.975 1.00 94.25 97 GLU A CA 1
ATOM 712 C C . GLU A 1 97 ? 10.332 -5.120 -17.077 1.00 94.25 97 GLU A C 1
ATOM 714 O O . GLU A 1 97 ? 9.391 -5.355 -17.842 1.00 94.25 97 GLU A O 1
ATOM 719 N N . PHE A 1 98 ? 11.080 -4.027 -17.166 1.00 92.69 98 PHE A N 1
ATOM 720 C CA . PHE A 1 98 ? 10.889 -2.988 -18.163 1.00 92.69 98 PHE A CA 1
ATOM 721 C C . PHE A 1 98 ? 12.229 -2.606 -18.769 1.00 92.69 98 PHE A C 1
ATOM 723 O O . PHE A 1 98 ? 13.248 -2.589 -18.085 1.00 92.69 98 PHE A O 1
ATOM 730 N N . THR A 1 99 ? 12.211 -2.234 -20.042 1.00 94.81 99 THR A N 1
ATOM 731 C CA . THR A 1 99 ? 13.378 -1.666 -20.716 1.00 94.81 99 THR A CA 1
ATOM 732 C C . THR A 1 99 ? 13.036 -0.268 -21.194 1.00 94.81 99 THR A C 1
ATOM 734 O O . THR A 1 99 ? 11.939 -0.035 -21.707 1.00 94.81 99 THR A O 1
ATOM 737 N N . GLY A 1 100 ? 13.960 0.668 -21.022 1.00 95.06 100 GLY A N 1
ATOM 738 C CA . GLY A 1 100 ? 13.870 2.019 -21.557 1.00 95.06 100 GLY A CA 1
ATOM 739 C C . GLY A 1 100 ? 15.117 2.366 -22.346 1.00 95.06 100 GLY A C 1
ATOM 740 O O . GLY A 1 100 ? 16.213 1.940 -21.999 1.00 95.06 100 GLY A O 1
ATOM 741 N N . ILE A 1 101 ? 14.944 3.126 -23.424 1.00 96.00 101 ILE A N 1
ATOM 742 C CA . ILE A 1 101 ? 16.034 3.529 -24.316 1.00 96.00 101 ILE A CA 1
ATOM 743 C C . ILE A 1 101 ? 16.195 5.046 -24.227 1.00 96.00 101 ILE A C 1
ATOM 745 O O . ILE A 1 101 ? 15.202 5.771 -24.304 1.00 96.00 101 ILE A O 1
ATOM 749 N N . GLY A 1 102 ? 17.422 5.534 -24.069 1.00 95.94 102 GLY A N 1
ATOM 750 C CA . GLY A 1 102 ? 17.740 6.958 -23.941 1.00 95.94 102 GLY A CA 1
ATOM 751 C C . GLY A 1 102 ? 19.094 7.320 -24.547 1.00 95.94 102 GLY A C 1
ATOM 752 O O . GLY A 1 102 ? 19.854 6.447 -24.957 1.00 95.94 102 GLY A O 1
ATOM 753 N N . ASN A 1 103 ? 19.393 8.621 -24.625 1.00 95.25 103 ASN A N 1
ATOM 754 C CA . ASN A 1 103 ? 20.743 9.088 -24.982 1.00 95.25 103 ASN A CA 1
ATOM 755 C C . ASN A 1 103 ? 21.691 9.074 -23.770 1.00 95.25 103 ASN A C 1
ATOM 757 O O . ASN A 1 103 ? 22.902 9.122 -23.936 1.00 95.25 103 ASN A O 1
ATOM 761 N N . THR A 1 104 ? 21.132 9.026 -22.559 1.00 92.69 104 THR A N 1
ATOM 762 C CA . THR A 1 104 ? 21.848 8.920 -21.282 1.00 92.69 104 THR A CA 1
ATOM 763 C C . THR A 1 104 ? 21.204 7.825 -20.430 1.00 92.69 104 THR A C 1
ATOM 765 O O . THR A 1 104 ? 20.048 7.458 -20.668 1.00 92.69 104 THR A O 1
ATOM 768 N N . GLU A 1 105 ? 21.914 7.323 -19.418 1.00 89.56 105 GLU A N 1
ATOM 769 C CA . GLU A 1 105 ? 21.372 6.344 -18.461 1.00 89.56 105 GLU A CA 1
ATOM 770 C C . GLU A 1 105 ? 20.123 6.879 -17.751 1.00 89.56 105 GLU A C 1
ATOM 772 O O . GLU A 1 105 ? 19.126 6.173 -17.620 1.00 89.56 105 GLU A O 1
ATOM 777 N N . GLU A 1 106 ? 20.128 8.160 -17.374 1.00 90.88 106 GLU A N 1
ATOM 778 C CA . GLU A 1 106 ? 18.984 8.816 -16.737 1.00 90.88 106 GLU A CA 1
ATOM 779 C C . GLU A 1 106 ? 17.757 8.867 -17.661 1.00 90.88 106 GLU A C 1
ATOM 781 O O . GLU A 1 106 ? 16.631 8.589 -17.235 1.00 90.88 106 GLU A O 1
ATOM 786 N N . GLN A 1 107 ? 17.955 9.180 -18.947 1.00 93.88 107 GLN A N 1
ATOM 787 C CA . GLN A 1 107 ? 16.873 9.156 -19.933 1.00 93.88 107 GLN A CA 1
ATOM 788 C C . GLN A 1 107 ? 16.359 7.731 -20.157 1.00 93.88 107 GLN A C 1
ATOM 790 O O . GLN A 1 107 ? 15.146 7.526 -20.240 1.00 93.88 107 GLN A O 1
ATOM 795 N N . 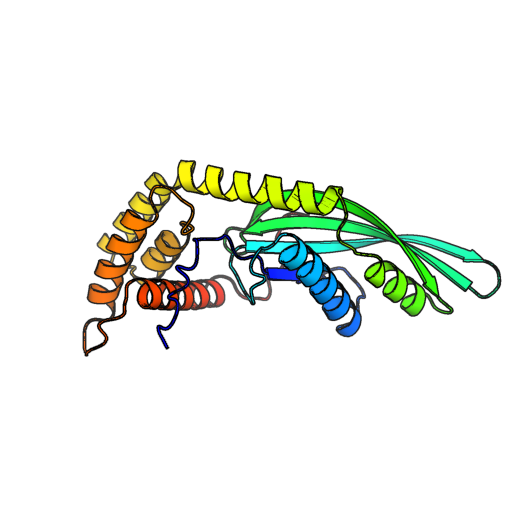ALA A 1 108 ? 17.259 6.748 -20.227 1.00 94.25 108 ALA A N 1
ATOM 796 C CA . ALA A 1 108 ? 16.906 5.343 -20.385 1.00 94.25 108 ALA A CA 1
ATOM 797 C C . ALA A 1 108 ? 16.091 4.837 -19.183 1.00 94.25 108 ALA A C 1
ATOM 799 O O . ALA A 1 108 ? 15.017 4.269 -19.378 1.00 94.25 108 ALA A O 1
ATOM 800 N N . LEU A 1 109 ? 16.520 5.140 -17.953 1.00 92.38 109 LEU A N 1
ATOM 801 C CA . LEU A 1 109 ? 15.788 4.829 -16.723 1.00 92.38 109 LEU A CA 1
ATOM 802 C C . LEU A 1 109 ? 14.412 5.504 -16.700 1.00 92.38 109 LEU A C 1
ATOM 804 O O . LEU A 1 109 ? 13.401 4.842 -16.480 1.00 92.38 109 LEU A O 1
ATOM 808 N N . THR A 1 110 ? 14.346 6.802 -16.996 1.00 94.25 110 THR A N 1
ATOM 809 C CA . THR A 1 110 ? 13.079 7.548 -17.048 1.00 94.25 110 THR A CA 1
ATOM 810 C C . THR A 1 110 ? 12.100 6.917 -18.041 1.00 94.25 110 THR A C 1
ATOM 812 O O . THR A 1 110 ? 10.914 6.761 -17.745 1.00 94.25 110 THR A O 1
ATOM 815 N N . ASN A 1 111 ? 12.586 6.509 -19.215 1.00 95.75 111 ASN A N 1
ATOM 816 C CA . ASN A 1 111 ? 11.769 5.839 -20.223 1.00 95.75 111 ASN A CA 1
ATOM 817 C C . ASN A 1 111 ? 11.364 4.418 -19.797 1.00 95.75 111 ASN A C 1
ATOM 819 O O . ASN A 1 111 ? 10.251 3.995 -20.107 1.00 95.75 111 ASN A O 1
ATOM 823 N N . ALA A 1 112 ? 12.204 3.708 -19.040 1.00 94.75 112 ALA A N 1
ATOM 824 C CA . ALA A 1 112 ? 11.870 2.402 -18.476 1.00 94.75 112 ALA A CA 1
ATOM 825 C C . ALA A 1 112 ? 10.745 2.520 -17.434 1.00 94.75 112 ALA A C 1
ATOM 827 O O . ALA A 1 112 ? 9.760 1.787 -17.505 1.00 94.75 112 ALA A O 1
ATOM 828 N N . LEU A 1 113 ? 10.825 3.497 -16.525 1.00 94.38 113 LEU A N 1
ATOM 829 C CA . LEU A 1 113 ? 9.794 3.758 -15.510 1.00 94.38 113 LEU A CA 1
ATOM 830 C C . LEU A 1 113 ? 8.457 4.175 -16.138 1.00 94.38 113 LEU A C 1
ATOM 832 O O . LEU A 1 113 ? 7.392 3.739 -15.699 1.00 94.38 113 LEU A O 1
ATOM 836 N N . LYS A 1 114 ? 8.489 4.944 -17.235 1.00 95.25 114 LYS A N 1
ATOM 837 C CA . LYS A 1 114 ? 7.286 5.247 -18.026 1.00 95.25 114 LYS A CA 1
ATOM 838 C C . LYS A 1 114 ? 6.630 3.991 -18.603 1.00 95.25 114 LYS A C 1
ATOM 840 O O . LYS A 1 114 ? 5.440 4.037 -18.886 1.00 95.25 114 LYS A O 1
ATOM 845 N N . ASN A 1 115 ? 7.323 2.863 -18.749 1.00 94.38 115 ASN A N 1
ATOM 846 C CA . ASN A 1 115 ? 6.723 1.629 -19.270 1.00 94.38 115 ASN A CA 1
ATOM 847 C C . ASN A 1 115 ? 5.914 0.835 -18.233 1.00 94.38 115 ASN A C 1
ATOM 849 O O . ASN A 1 115 ? 5.198 -0.094 -18.621 1.00 94.38 115 ASN A O 1
ATOM 853 N N . ILE A 1 116 ? 5.926 1.242 -16.957 1.00 93.69 116 ILE A N 1
ATOM 854 C CA . ILE A 1 116 ? 4.982 0.740 -15.952 1.00 93.69 116 ILE A CA 1
ATOM 855 C C . ILE A 1 116 ? 3.566 1.081 -16.421 1.00 93.69 116 ILE A C 1
ATOM 857 O O . ILE A 1 116 ? 3.219 2.245 -16.615 1.00 93.69 116 ILE A O 1
ATOM 861 N N . LYS A 1 117 ? 2.747 0.057 -16.647 1.00 90.31 117 LYS A N 1
ATOM 862 C CA . LYS A 1 117 ? 1.390 0.180 -17.191 1.00 90.31 117 LYS A CA 1
ATOM 863 C C . LYS A 1 117 ? 0.475 -0.857 -16.566 1.00 90.31 117 LYS A C 1
ATOM 865 O O . LYS A 1 117 ? 0.945 -1.831 -15.989 1.00 90.31 117 LYS A O 1
ATOM 870 N N . ASN A 1 118 ? -0.827 -0.679 -16.754 1.00 90.19 118 ASN A N 1
ATOM 871 C CA . ASN A 1 118 ? -1.841 -1.645 -16.350 1.00 90.19 118 ASN A CA 1
ATOM 872 C C . ASN A 1 118 ? -1.648 -3.006 -17.058 1.00 90.19 118 ASN A C 1
ATOM 874 O O . ASN A 1 118 ? -2.151 -3.230 -18.163 1.00 90.19 118 ASN A O 1
ATOM 878 N N . SER A 1 119 ? -0.910 -3.918 -16.423 1.00 91.50 119 SER A N 1
ATOM 879 C CA . SER A 1 119 ? -0.645 -5.270 -16.914 1.00 91.50 119 SER A CA 1
ATOM 8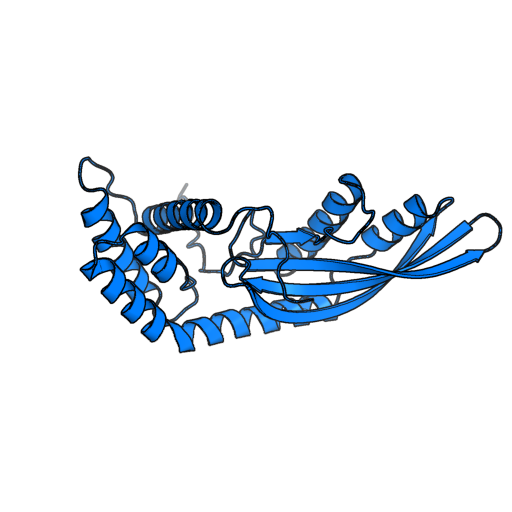80 C C . SER A 1 119 ? -1.570 -6.299 -16.248 1.00 91.50 119 SER A C 1
ATOM 882 O O . SER A 1 119 ? -2.029 -6.080 -15.124 1.00 91.50 119 SER A O 1
ATOM 884 N N . PRO A 1 120 ? -1.841 -7.449 -16.896 1.00 93.25 120 PRO A N 1
ATOM 885 C CA . PRO A 1 120 ? -2.563 -8.551 -16.258 1.00 93.25 120 PRO A CA 1
ATOM 886 C C . PRO A 1 120 ? -1.942 -8.991 -14.924 1.00 93.25 120 PRO A C 1
ATOM 888 O O . PRO A 1 120 ? -2.671 -9.328 -13.994 1.00 93.25 120 PRO A O 1
ATOM 891 N N . GLN A 1 121 ? -0.611 -8.950 -14.813 1.00 93.88 121 GLN A N 1
ATOM 892 C CA . GLN A 1 121 ? 0.128 -9.269 -13.592 1.00 93.88 121 GLN A CA 1
ATOM 893 C C . GLN A 1 121 ? -0.210 -8.291 -12.460 1.00 93.88 121 GLN A C 1
ATOM 895 O O . GLN A 1 121 ? -0.526 -8.734 -11.358 1.00 93.88 121 GLN A O 1
ATOM 900 N N . LEU A 1 122 ? -0.215 -6.981 -12.737 1.00 94.00 122 LEU A N 1
ATOM 901 C CA . LEU A 1 122 ? -0.549 -5.963 -11.736 1.00 94.00 122 LEU A CA 1
ATOM 902 C C . LEU A 1 122 ? -2.014 -6.015 -11.313 1.00 94.00 122 LEU A C 1
ATOM 904 O O . LEU A 1 122 ? -2.294 -5.919 -10.122 1.00 94.00 122 LEU A O 1
ATOM 908 N N . ARG A 1 123 ? -2.943 -6.237 -12.252 1.00 93.38 123 ARG A N 1
ATOM 909 C CA . ARG A 1 123 ? -4.362 -6.415 -11.898 1.00 93.38 123 ARG A CA 1
ATOM 910 C C . ARG A 1 123 ? -4.556 -7.618 -10.989 1.00 93.38 123 ARG A C 1
ATOM 912 O O . ARG A 1 123 ? -5.138 -7.497 -9.920 1.00 93.38 123 ARG A O 1
ATOM 919 N N . LYS A 1 124 ? -3.968 -8.758 -11.362 1.00 95.31 124 LYS A N 1
ATOM 920 C CA . LYS A 1 124 ? -4.028 -9.987 -10.563 1.00 95.31 124 LYS A CA 1
ATOM 921 C C . LYS A 1 124 ? -3.409 -9.807 -9.177 1.00 95.31 124 LYS A C 1
ATOM 923 O O . LYS A 1 124 ? -3.929 -10.377 -8.222 1.00 95.31 124 LYS A O 1
ATOM 928 N N . LEU A 1 125 ? -2.310 -9.058 -9.068 1.00 96.31 125 LEU A N 1
ATOM 929 C CA . LEU A 1 125 ? -1.710 -8.699 -7.784 1.00 96.31 125 LEU A CA 1
ATOM 930 C C . LEU A 1 125 ? -2.709 -7.916 -6.927 1.00 96.31 125 LEU A C 1
ATOM 932 O O . LEU A 1 125 ? -3.013 -8.343 -5.818 1.00 96.31 125 LEU A O 1
ATOM 936 N N . VAL A 1 126 ? -3.235 -6.806 -7.444 1.00 95.00 126 VAL A N 1
ATOM 937 C CA . VAL A 1 126 ? -4.132 -5.920 -6.692 1.00 95.00 126 VAL A CA 1
ATOM 938 C C . VAL A 1 126 ? -5.422 -6.640 -6.285 1.00 95.00 126 VAL A C 1
ATOM 940 O O . VAL A 1 126 ? -5.791 -6.582 -5.113 1.00 95.00 126 VAL A O 1
ATOM 943 N N . ASP A 1 127 ? -6.053 -7.391 -7.192 1.00 93.06 127 ASP A N 1
ATOM 944 C CA . ASP A 1 127 ? -7.288 -8.137 -6.905 1.00 93.06 127 ASP A CA 1
ATOM 945 C C . ASP A 1 127 ? -7.079 -9.184 -5.802 1.00 93.06 127 ASP A C 1
ATOM 947 O O . ASP A 1 127 ? -7.841 -9.250 -4.835 1.00 93.06 127 ASP A O 1
ATOM 951 N N . LYS A 1 128 ? -6.009 -9.984 -5.904 1.00 95.56 128 LYS A N 1
ATOM 952 C CA . LYS A 1 128 ? -5.694 -11.003 -4.891 1.00 95.56 128 LYS A CA 1
ATOM 953 C C . LYS A 1 128 ? -5.329 -10.385 -3.550 1.00 95.56 128 LYS A C 1
ATOM 955 O O . LYS A 1 128 ? -5.733 -10.906 -2.513 1.00 95.56 128 LYS A O 1
ATOM 960 N N . SER A 1 129 ? -4.557 -9.304 -3.557 1.00 95.81 129 SER A N 1
ATOM 961 C CA . SER A 1 129 ? -4.148 -8.638 -2.326 1.00 95.81 129 SER A CA 1
ATOM 962 C C . SER A 1 129 ? -5.323 -7.969 -1.625 1.00 95.81 129 SER A C 1
ATOM 964 O O . SER A 1 129 ? -5.389 -8.040 -0.404 1.00 95.81 129 SER A O 1
ATOM 966 N N . LYS A 1 130 ? -6.292 -7.404 -2.361 1.00 92.88 130 LYS A N 1
ATOM 967 C CA . LYS A 1 130 ? -7.531 -6.880 -1.768 1.00 92.88 130 LYS A CA 1
ATOM 968 C C . LYS A 1 130 ? -8.269 -7.968 -0.988 1.00 92.88 130 LYS A C 1
ATOM 970 O O . LYS A 1 130 ? -8.627 -7.747 0.164 1.00 92.88 130 LYS A O 1
ATOM 975 N N . GLN A 1 131 ? -8.449 -9.144 -1.592 1.00 93.56 131 GLN A N 1
ATOM 976 C CA . GLN A 1 131 ? -9.098 -10.261 -0.904 1.00 93.56 131 GLN A CA 1
ATOM 977 C C . GLN A 1 131 ? -8.314 -10.674 0.347 1.00 93.56 131 GLN A C 1
ATOM 979 O O . GLN A 1 131 ? -8.896 -10.811 1.414 1.00 93.56 131 GLN A O 1
ATOM 984 N N . ARG A 1 132 ? -6.983 -10.775 0.250 1.00 96.19 132 ARG A N 1
ATOM 985 C CA . ARG A 1 132 ? -6.125 -11.126 1.393 1.00 96.19 132 ARG A CA 1
ATOM 986 C C . ARG A 1 132 ? -6.163 -10.101 2.525 1.00 96.19 132 ARG A C 1
ATOM 988 O O . ARG A 1 132 ? -6.076 -10.505 3.678 1.00 96.19 132 ARG A O 1
ATOM 995 N N . ILE A 1 133 ? -6.292 -8.809 2.214 1.00 94.75 133 ILE A N 1
ATOM 996 C CA . ILE A 1 133 ? -6.511 -7.759 3.218 1.00 94.75 133 ILE A CA 1
ATOM 997 C C . ILE A 1 133 ? -7.813 -8.052 3.967 1.00 94.75 133 ILE A C 1
ATOM 999 O O . ILE A 1 133 ? -7.795 -8.162 5.190 1.00 94.75 133 ILE A O 1
ATOM 1003 N N . ILE A 1 134 ? -8.922 -8.228 3.242 1.00 93.62 134 ILE A N 1
ATOM 1004 C CA . ILE A 1 134 ? -10.236 -8.509 3.839 1.00 93.62 134 ILE A CA 1
ATOM 1005 C C . ILE A 1 134 ? -10.176 -9.777 4.697 1.00 93.62 134 ILE A C 1
ATOM 1007 O O . ILE A 1 134 ? -10.584 -9.753 5.855 1.00 93.62 134 ILE A O 1
ATOM 1011 N N . ASP A 1 135 ? -9.607 -10.862 4.169 1.00 95.38 135 ASP A N 1
ATOM 1012 C CA . ASP A 1 135 ? -9.474 -12.133 4.884 1.00 95.38 135 ASP A CA 1
ATOM 1013 C C . ASP A 1 135 ? -8.657 -11.965 6.170 1.00 95.38 135 ASP A C 1
ATOM 1015 O O . ASP A 1 135 ? -9.053 -12.442 7.234 1.00 95.38 135 ASP A O 1
ATOM 1019 N N . TYR A 1 136 ? -7.529 -11.254 6.100 1.00 95.56 136 TYR A N 1
ATOM 1020 C CA . TYR A 1 136 ? -6.690 -10.993 7.261 1.00 95.56 136 TYR A CA 1
ATOM 1021 C C . TYR A 1 136 ? -7.454 -10.227 8.341 1.00 95.56 136 TYR A C 1
ATOM 1023 O O . TYR A 1 136 ? -7.476 -10.665 9.490 1.00 95.56 136 TYR A O 1
ATOM 1031 N N . TYR A 1 137 ? -8.106 -9.116 8.003 1.00 95.00 137 TYR A N 1
ATOM 1032 C CA . TYR A 1 137 ? -8.825 -8.335 9.008 1.00 95.00 137 TYR A CA 1
ATOM 1033 C C . TYR A 1 137 ? -10.062 -9.053 9.524 1.00 95.00 137 TYR A C 1
ATOM 1035 O O . TYR A 1 137 ? -10.300 -9.004 10.722 1.00 95.00 137 TYR A O 1
ATOM 1043 N N . ASN A 1 138 ? -10.788 -9.804 8.697 1.00 95.44 138 ASN A N 1
ATOM 1044 C CA . ASN A 1 138 ? -11.887 -10.643 9.173 1.00 95.44 138 ASN A CA 1
ATOM 1045 C C . ASN A 1 138 ? -11.409 -11.694 10.183 1.00 95.44 138 ASN A C 1
ATOM 1047 O O . ASN A 1 138 ? -12.028 -11.863 11.232 1.00 95.44 138 ASN A O 1
ATOM 1051 N N . ASN A 1 139 ? -10.276 -12.345 9.915 1.00 96.88 139 ASN A N 1
ATOM 1052 C CA . ASN A 1 139 ? -9.712 -13.356 10.810 1.00 96.88 139 ASN A CA 1
ATOM 1053 C C . ASN A 1 139 ? -9.152 -12.760 12.113 1.00 96.88 139 ASN A C 1
ATOM 1055 O O . ASN A 1 139 ? -9.100 -13.449 13.130 1.00 96.88 139 ASN A O 1
ATOM 1059 N N . ASN A 1 140 ? -8.736 -11.490 12.102 1.00 95.44 140 ASN A N 1
ATOM 1060 C CA . ASN A 1 140 ? -8.068 -10.848 13.237 1.00 95.44 140 ASN A CA 1
ATOM 1061 C C . ASN A 1 140 ? -8.929 -9.813 13.979 1.00 95.44 140 ASN A C 1
ATOM 1063 O O . ASN A 1 140 ? -8.569 -9.424 15.092 1.00 95.44 140 ASN A O 1
ATOM 1067 N N . ALA A 1 141 ? -10.070 -9.384 13.432 1.00 95.50 141 ALA A N 1
ATOM 1068 C CA . ALA A 1 141 ? -10.863 -8.276 13.968 1.00 95.50 141 ALA A CA 1
ATOM 1069 C C . ALA A 1 141 ? -11.314 -8.509 15.414 1.00 95.50 141 ALA A C 1
ATOM 1071 O O . ALA A 1 141 ? -11.210 -7.606 16.237 1.00 95.50 141 ALA A O 1
ATOM 1072 N N . ALA A 1 142 ? -11.714 -9.733 15.773 1.00 96.69 142 ALA A N 1
ATOM 1073 C CA . ALA A 1 142 ? -12.071 -10.060 17.155 1.00 96.69 142 ALA A CA 1
ATOM 1074 C C . ALA A 1 142 ? -10.886 -9.892 18.127 1.00 96.69 142 ALA A C 1
ATOM 1076 O O . ALA A 1 142 ? -11.062 -9.534 19.292 1.00 96.69 142 ALA A O 1
ATOM 1077 N N . SER A 1 143 ? -9.656 -10.143 17.671 1.00 96.88 143 SER A N 1
ATOM 1078 C CA . SER A 1 143 ? -8.453 -9.908 18.472 1.00 96.88 143 SER A CA 1
ATOM 1079 C C . SER A 1 143 ? -8.118 -8.421 18.576 1.00 96.88 143 SER A C 1
ATOM 1081 O O . SER A 1 143 ? -7.792 -7.952 19.665 1.00 96.88 143 SER A O 1
ATOM 1083 N N . ILE A 1 144 ? -8.251 -7.679 17.473 1.00 95.69 144 ILE A N 1
ATOM 1084 C CA . ILE A 1 144 ? -8.064 -6.221 17.427 1.00 95.69 144 ILE A CA 1
ATOM 1085 C C . ILE A 1 144 ? -9.046 -5.531 18.384 1.00 95.69 144 ILE A C 1
ATOM 1087 O O . ILE A 1 144 ? -8.633 -4.737 19.224 1.00 95.69 144 ILE A O 1
ATOM 1091 N N . ILE A 1 145 ? -10.327 -5.908 18.341 1.00 97.56 145 ILE A N 1
ATOM 1092 C CA . ILE A 1 145 ? -11.377 -5.382 19.225 1.00 97.56 145 ILE A CA 1
ATOM 1093 C C . ILE A 1 145 ? -11.067 -5.664 20.699 1.00 97.56 145 ILE A C 1
ATOM 1095 O O . ILE A 1 145 ? -11.164 -4.764 21.532 1.00 97.56 145 ILE A O 1
ATOM 1099 N N . ARG A 1 146 ? -10.643 -6.888 21.045 1.00 98.00 146 ARG A N 1
ATOM 1100 C CA . ARG A 1 146 ? -10.254 -7.213 22.430 1.00 98.00 146 ARG A CA 1
ATOM 1101 C C . ARG A 1 146 ? -9.066 -6.377 22.901 1.00 98.00 146 ARG A C 1
ATOM 1103 O O . ARG A 1 146 ? -9.095 -5.874 24.020 1.00 98.00 146 ARG A O 1
ATOM 1110 N N . LYS A 1 147 ? -8.050 -6.200 22.051 1.00 97.12 147 LYS A N 1
ATOM 1111 C CA . LYS A 1 147 ? -6.893 -5.346 22.351 1.00 97.12 147 LYS A CA 1
ATOM 1112 C C . LYS A 1 147 ? -7.324 -3.897 22.581 1.00 97.12 147 LYS A C 1
ATOM 1114 O O . LYS A 1 147 ? -6.933 -3.305 23.584 1.00 97.12 147 LYS A O 1
ATOM 1119 N N . ALA A 1 148 ? -8.167 -3.357 21.703 1.00 97.06 148 ALA A N 1
ATOM 1120 C CA . ALA A 1 148 ? -8.732 -2.025 21.865 1.00 97.06 148 ALA A CA 1
ATOM 1121 C C . ALA A 1 148 ? -9.498 -1.896 23.187 1.00 97.06 148 ALA A C 1
ATOM 1123 O O . ALA A 1 148 ? -9.271 -0.943 23.920 1.00 97.06 148 ALA A O 1
ATOM 1124 N N . GLN A 1 149 ? -10.320 -2.880 23.563 1.00 97.69 149 GLN A N 1
ATOM 1125 C CA . GLN A 1 149 ? -11.036 -2.858 24.841 1.00 97.69 149 GLN A CA 1
ATOM 1126 C C . GLN A 1 149 ? -10.092 -2.781 26.049 1.00 97.69 149 GLN A C 1
ATOM 1128 O O . GLN A 1 149 ? -10.356 -2.036 26.992 1.00 97.69 149 GLN A O 1
ATOM 1133 N N . THR A 1 150 ? -8.976 -3.514 26.028 1.00 98.06 150 THR A N 1
ATOM 1134 C CA . THR A 1 150 ? -7.952 -3.412 27.078 1.00 98.06 150 THR A CA 1
ATOM 1135 C C . THR A 1 150 ? -7.358 -2.004 27.151 1.00 98.06 150 THR A C 1
ATOM 1137 O O . THR A 1 150 ? -7.241 -1.458 28.246 1.00 98.06 150 THR A O 1
ATOM 1140 N N . LEU A 1 151 ? -7.042 -1.395 26.004 1.00 97.62 151 LEU A N 1
ATOM 1141 C CA . LEU A 1 151 ? -6.513 -0.028 25.926 1.00 97.62 151 LEU A CA 1
ATOM 1142 C C . LEU A 1 151 ? -7.521 1.007 26.447 1.00 97.62 151 LEU A C 1
ATOM 1144 O O . LEU A 1 151 ? -7.147 1.897 27.207 1.00 97.62 151 LEU A O 1
ATOM 1148 N N . ILE A 1 152 ? -8.807 0.851 26.116 1.00 96.44 152 ILE A N 1
ATOM 1149 C CA . ILE A 1 152 ? -9.900 1.704 26.612 1.00 96.44 152 ILE A CA 1
ATOM 1150 C C . ILE A 1 152 ? -9.983 1.638 28.137 1.00 96.44 152 ILE A C 1
ATOM 1152 O O . ILE A 1 152 ? -10.024 2.673 28.796 1.00 96.44 152 ILE A O 1
ATOM 1156 N N . ASN A 1 153 ? -9.945 0.432 28.711 1.00 96.75 153 ASN A N 1
ATOM 1157 C CA . ASN A 1 153 ? -9.975 0.249 30.165 1.00 96.75 153 ASN A CA 1
ATOM 1158 C C . ASN A 1 153 ? -8.750 0.886 30.848 1.00 96.75 153 ASN A C 1
ATOM 1160 O O . ASN A 1 153 ? -8.849 1.372 31.973 1.00 96.75 153 ASN A O 1
ATOM 1164 N N . GLY A 1 154 ? -7.609 0.909 30.154 1.00 96.94 154 GLY A N 1
ATOM 1165 C CA . GLY A 1 154 ? -6.391 1.609 30.564 1.00 96.94 154 GLY A CA 1
ATOM 1166 C C . GLY A 1 154 ? -6.384 3.114 30.275 1.00 96.94 154 GLY A C 1
ATOM 1167 O O . GLY A 1 154 ? -5.369 3.759 30.521 1.00 96.94 154 GLY A O 1
ATOM 1168 N N . LYS A 1 155 ? -7.482 3.684 29.756 1.00 95.69 155 LYS A N 1
ATOM 1169 C CA . LYS A 1 155 ? -7.607 5.090 29.321 1.00 95.69 155 LYS A CA 1
ATOM 1170 C C . LYS A 1 155 ? -6.624 5.501 28.212 1.00 95.69 155 LYS A C 1
ATOM 1172 O O . LYS A 1 155 ? -6.356 6.682 28.016 1.00 95.69 155 LYS A O 1
ATOM 1177 N N . GLN A 1 156 ? -6.095 4.536 27.462 1.00 95.31 156 GLN A N 1
ATOM 1178 C CA . GLN A 1 156 ? -5.194 4.752 26.327 1.00 95.31 156 GLN A CA 1
ATOM 1179 C C . GLN A 1 156 ? -6.010 4.955 25.041 1.00 95.31 156 GLN A C 1
ATOM 1181 O O . GLN A 1 156 ? -5.989 4.125 24.131 1.00 95.31 156 GLN A O 1
ATOM 1186 N N . TYR A 1 157 ? -6.783 6.040 24.988 1.00 91.94 157 TYR A N 1
ATOM 1187 C CA . TYR A 1 157 ? -7.822 6.234 23.971 1.00 91.94 157 TYR A CA 1
ATOM 1188 C C . TYR A 1 157 ? -7.282 6.395 22.548 1.00 91.94 157 TYR A C 1
ATOM 1190 O O . TYR A 1 157 ? -7.796 5.752 21.638 1.00 91.94 157 TYR A O 1
ATOM 1198 N N . GLU A 1 158 ? -6.215 7.171 22.346 1.00 90.94 158 GLU A N 1
ATOM 1199 C CA . GLU A 1 158 ? -5.603 7.349 21.018 1.00 90.94 158 GLU A CA 1
ATOM 1200 C C . GLU A 1 158 ? -5.113 6.019 20.435 1.00 90.94 158 GLU A C 1
ATOM 1202 O O . GLU A 1 158 ? -5.379 5.692 19.278 1.00 90.94 158 GLU A O 1
ATOM 1207 N N . GLN A 1 159 ? -4.467 5.198 21.268 1.00 91.88 159 GLN A N 1
ATOM 1208 C CA . GLN A 1 159 ? -3.999 3.879 20.858 1.00 91.88 159 GLN A CA 1
ATOM 1209 C C . GLN A 1 159 ? -5.171 2.924 20.596 1.00 91.88 159 GLN A C 1
ATOM 1211 O O . GLN A 1 159 ? -5.126 2.143 19.649 1.00 91.88 159 GLN A O 1
ATOM 1216 N N . ALA A 1 160 ? -6.243 2.995 21.391 1.00 94.31 160 ALA A N 1
ATOM 1217 C CA . ALA A 1 160 ? -7.455 2.222 21.135 1.00 94.31 160 ALA A CA 1
ATOM 1218 C C . ALA A 1 160 ? -8.097 2.596 19.789 1.00 94.31 160 ALA A C 1
ATOM 1220 O O . ALA A 1 160 ? -8.464 1.704 19.024 1.00 94.31 160 ALA A O 1
ATOM 1221 N N . LEU A 1 161 ? -8.187 3.892 19.472 1.00 91.88 161 LEU A N 1
ATOM 1222 C CA . LEU A 1 161 ? -8.681 4.376 18.180 1.00 91.88 161 LEU A CA 1
ATOM 1223 C C . LEU A 1 161 ? -7.790 3.906 17.025 1.00 91.88 161 LEU A C 1
ATOM 1225 O O . LEU A 1 161 ? -8.321 3.465 16.008 1.00 91.88 161 LEU A O 1
ATOM 1229 N N . PHE A 1 162 ? -6.464 3.917 17.198 1.00 90.12 162 PHE A N 1
ATOM 1230 C CA . PHE A 1 162 ? -5.517 3.388 16.212 1.00 90.12 162 PHE A CA 1
ATOM 1231 C C . PHE A 1 162 ? -5.737 1.895 15.908 1.00 90.12 162 PHE A C 1
ATOM 1233 O O . PHE A 1 162 ? -5.662 1.476 14.749 1.00 90.12 162 PHE A O 1
ATOM 1240 N N . GLU A 1 163 ? -6.034 1.085 16.926 1.00 92.38 163 GLU A N 1
ATOM 1241 C CA . GLU A 1 163 ? -6.369 -0.330 16.733 1.00 92.38 163 GLU A CA 1
ATOM 1242 C C . GLU A 1 163 ? -7.733 -0.498 16.051 1.00 92.38 163 GLU A C 1
ATOM 1244 O O . GLU A 1 163 ? -7.846 -1.239 15.078 1.00 92.38 163 GLU A O 1
ATOM 1249 N N . LEU A 1 164 ? -8.776 0.200 16.512 1.00 93.25 164 LEU A N 1
ATOM 1250 C CA . LEU A 1 164 ? -10.134 0.049 15.975 1.00 93.25 164 LEU A CA 1
ATOM 1251 C C . LEU A 1 164 ? -10.243 0.511 14.519 1.00 93.25 164 LEU A C 1
ATOM 1253 O O . LEU A 1 164 ? -10.840 -0.185 13.697 1.00 93.25 164 LEU A O 1
ATOM 1257 N N . CYS A 1 165 ? -9.609 1.633 14.167 1.00 89.50 165 CYS A N 1
ATOM 1258 C CA . CYS A 1 165 ? -9.621 2.158 12.802 1.00 89.50 165 CYS A CA 1
ATOM 1259 C C . CYS A 1 165 ? -8.831 1.274 11.821 1.00 89.50 165 CYS A C 1
ATOM 1261 O O . CYS A 1 165 ? -8.798 1.550 10.618 1.00 89.50 165 CYS A O 1
ATOM 1263 N N . ALA A 1 166 ? -8.144 0.240 12.321 1.00 88.94 166 ALA A N 1
ATOM 1264 C CA . ALA A 1 166 ? -7.453 -0.723 11.489 1.00 88.94 166 ALA A CA 1
ATOM 1265 C C . ALA A 1 166 ? -8.382 -1.629 10.705 1.00 88.94 166 ALA A C 1
ATOM 1267 O O . ALA A 1 166 ? -7.979 -2.096 9.642 1.00 88.94 166 ALA A O 1
ATOM 1268 N N . ILE A 1 167 ? -9.586 -1.867 11.221 1.00 92.12 167 ILE A N 1
ATOM 1269 C CA . ILE A 1 167 ? -10.581 -2.734 10.604 1.00 92.12 167 ILE A CA 1
ATOM 1270 C C . ILE A 1 167 ? -11.189 -1.982 9.405 1.00 92.12 167 ILE A C 1
ATOM 1272 O O . ILE A 1 167 ? -11.847 -0.958 9.603 1.00 92.12 167 ILE A O 1
ATOM 1276 N N . PRO A 1 168 ? -10.967 -2.443 8.159 1.00 89.88 168 PRO A N 1
ATOM 1277 C CA . PRO A 1 168 ? -11.523 -1.800 6.972 1.00 89.88 168 PRO A CA 1
ATOM 1278 C C . PRO A 1 168 ? -13.052 -1.863 6.937 1.00 89.88 168 PRO A C 1
ATOM 1280 O O . PRO A 1 168 ? -13.642 -2.824 7.423 1.00 89.88 168 PRO A O 1
ATOM 1283 N N . GLU A 1 169 ? -13.674 -0.899 6.254 1.00 89.06 169 GLU A N 1
ATOM 1284 C CA . GLU A 1 169 ? -15.135 -0.828 6.051 1.00 89.06 169 GLU A CA 1
ATOM 1285 C C . GLU A 1 169 ? -15.711 -2.085 5.367 1.00 89.06 169 GLU A C 1
ATOM 1287 O O . GLU A 1 169 ? -16.862 -2.446 5.578 1.00 89.06 169 GLU A O 1
ATOM 1292 N N . ASP A 1 170 ? -14.883 -2.784 4.584 1.00 88.75 170 ASP A N 1
ATOM 1293 C CA . ASP A 1 170 ? -15.226 -4.027 3.879 1.00 88.75 170 ASP A CA 1
ATOM 1294 C C . ASP A 1 170 ? -15.240 -5.285 4.786 1.00 88.75 170 ASP A C 1
ATOM 1296 O O . ASP A 1 170 ? -15.458 -6.393 4.295 1.00 88.75 170 ASP A O 1
ATOM 1300 N N . CYS A 1 171 ? -14.942 -5.162 6.086 1.00 91.62 171 CYS A N 1
ATOM 1301 C CA . CYS A 1 171 ? -14.797 -6.298 7.006 1.00 91.62 171 CYS A CA 1
ATOM 1302 C C . CYS A 1 171 ? -16.014 -6.499 7.922 1.00 91.62 171 CYS A C 1
ATOM 1304 O O . CYS A 1 171 ? -16.686 -5.558 8.332 1.00 91.62 171 CYS A O 1
ATOM 1306 N N . ASN A 1 172 ? -16.252 -7.749 8.322 1.00 93.06 172 ASN A N 1
ATOM 1307 C CA . ASN A 1 172 ? -17.480 -8.199 8.985 1.00 93.06 172 ASN A CA 1
ATOM 1308 C C . ASN A 1 172 ? -17.738 -7.537 10.349 1.00 93.06 172 ASN A C 1
ATOM 1310 O O . ASN A 1 172 ? -18.887 -7.420 10.761 1.00 93.06 172 ASN A O 1
ATOM 1314 N N . LEU A 1 173 ? -16.681 -7.137 11.063 1.00 94.81 173 LEU A N 1
ATOM 1315 C CA . LEU A 1 173 ? -16.778 -6.488 12.378 1.00 94.81 173 LEU A CA 1
ATOM 1316 C C . LEU A 1 173 ? -16.529 -4.974 12.316 1.00 94.81 173 LEU A C 1
ATOM 1318 O O . LEU A 1 173 ? -16.262 -4.357 13.346 1.00 94.81 173 LEU A O 1
ATOM 1322 N N . TYR A 1 174 ? -16.607 -4.370 11.127 1.00 92.75 174 TYR A N 1
ATOM 1323 C CA . TYR A 1 174 ? -16.435 -2.929 10.971 1.00 92.75 174 TYR A CA 1
ATOM 1324 C C . TYR A 1 174 ? -17.455 -2.131 11.790 1.00 92.75 174 TYR A C 1
ATOM 1326 O O . TYR A 1 174 ? -17.064 -1.238 12.533 1.00 92.75 174 TYR A O 1
ATOM 1334 N N . GLU A 1 175 ? -18.740 -2.486 11.717 1.00 92.06 175 GLU A N 1
ATOM 1335 C CA . GLU A 1 175 ? -19.800 -1.779 12.451 1.00 92.06 175 GLU A CA 1
ATOM 1336 C C . GLU A 1 175 ? -19.576 -1.817 13.965 1.00 92.06 175 GLU A C 1
ATOM 1338 O O . GLU A 1 175 ? -19.672 -0.791 14.633 1.00 92.06 175 GLU A O 1
ATOM 1343 N N . GLN A 1 176 ? -19.171 -2.973 14.497 1.00 95.00 176 GLN A N 1
ATOM 1344 C CA . GLN A 1 176 ? -18.823 -3.105 15.909 1.00 95.00 176 GLN A CA 1
ATOM 1345 C C . GLN A 1 176 ? -17.611 -2.236 16.277 1.00 95.00 176 GLN A C 1
ATOM 1347 O O . GLN A 1 176 ? -17.598 -1.593 17.327 1.00 95.00 176 GLN A O 1
ATOM 1352 N N . ALA A 1 177 ? -16.583 -2.207 15.424 1.00 94.62 177 ALA A N 1
ATOM 1353 C CA . ALA A 1 177 ? -15.422 -1.353 15.638 1.00 94.62 177 ALA A CA 1
ATOM 1354 C C . ALA A 1 177 ? -15.809 0.134 15.616 1.00 94.62 177 ALA A C 1
ATOM 1356 O O . ALA A 1 177 ? -15.315 0.901 16.438 1.00 94.62 177 ALA A O 1
ATOM 1357 N N . LEU A 1 178 ? -16.719 0.529 14.722 1.00 91.00 178 LEU A N 1
ATOM 1358 C CA . LEU A 1 178 ? -17.223 1.893 14.596 1.00 91.00 178 LEU A CA 1
ATOM 1359 C C . LEU A 1 178 ? -18.013 2.339 15.829 1.00 91.00 178 LEU A C 1
ATOM 1361 O O . LEU A 1 178 ? -17.716 3.397 16.372 1.00 91.00 178 LEU A O 1
ATOM 1365 N N . GLU A 1 179 ? -18.921 1.507 16.340 1.00 91.94 179 GLU A N 1
ATOM 1366 C CA . GLU A 1 179 ? -19.630 1.773 17.603 1.00 91.94 179 GLU A CA 1
ATOM 1367 C C . GLU A 1 179 ? -18.674 1.915 18.799 1.00 91.94 179 GLU A C 1
ATOM 1369 O O . GLU A 1 179 ? -18.911 2.697 19.722 1.00 91.94 179 GLU A O 1
ATOM 1374 N N . MET A 1 180 ? -17.579 1.150 18.820 1.00 94.12 180 MET A N 1
ATOM 1375 C CA . MET A 1 180 ? -16.553 1.313 19.850 1.00 94.12 180 MET A CA 1
ATOM 1376 C C . MET A 1 180 ? -15.768 2.613 19.668 1.00 94.12 180 MET A C 1
ATOM 1378 O O . MET A 1 180 ? -15.490 3.283 20.659 1.00 94.12 180 MET A O 1
ATOM 1382 N N . MET A 1 181 ? -15.438 2.996 18.431 1.00 92.12 181 MET A N 1
ATOM 1383 C CA . MET A 1 181 ? -14.781 4.275 18.142 1.00 92.12 181 MET A CA 1
ATOM 1384 C C . MET A 1 181 ? -15.643 5.463 18.579 1.00 92.12 181 MET A C 1
ATOM 1386 O O . MET A 1 181 ? -15.102 6.375 19.196 1.00 92.12 181 MET A O 1
ATOM 1390 N N . GLU A 1 182 ? -16.959 5.416 18.336 1.00 89.25 182 GLU A N 1
ATOM 1391 C CA . GLU A 1 182 ? -17.950 6.401 18.814 1.00 89.25 182 GLU A CA 1
ATOM 1392 C C . GLU A 1 182 ? -17.806 6.629 20.322 1.00 89.25 182 GLU A C 1
ATOM 1394 O O . GLU A 1 182 ? -17.472 7.729 20.763 1.00 89.25 182 GLU A O 1
ATOM 1399 N N . LYS A 1 183 ? -17.917 5.557 21.111 1.00 89.56 183 LYS A N 1
ATOM 1400 C CA . LYS A 1 183 ? -17.838 5.628 22.579 1.00 89.56 183 LYS A CA 1
ATOM 1401 C C . LYS A 1 183 ? -16.493 6.147 23.079 1.00 89.56 183 LYS A C 1
ATOM 1403 O O . LYS A 1 183 ? -16.438 6.905 24.048 1.00 89.56 183 LYS A O 1
ATOM 1408 N N . VAL A 1 184 ? -15.397 5.716 22.454 1.00 91.31 184 VAL A N 1
ATOM 1409 C CA . VAL A 1 184 ? -14.048 6.150 22.842 1.00 91.31 184 VAL A CA 1
ATOM 1410 C C . VAL A 1 184 ? -13.851 7.626 22.548 1.00 91.31 184 VAL A C 1
ATOM 1412 O O . VAL A 1 184 ? -13.336 8.342 23.401 1.00 91.31 184 VAL A O 1
ATOM 1415 N N . TYR A 1 185 ? -14.274 8.079 21.370 1.00 87.75 185 TYR A N 1
ATOM 1416 C CA . TYR A 1 185 ? -14.153 9.471 20.969 1.00 87.75 185 TYR A CA 1
ATOM 1417 C C . TYR A 1 185 ? -14.953 10.386 21.903 1.00 87.75 185 TYR A C 1
ATOM 1419 O O . TYR A 1 185 ? -14.403 11.352 22.425 1.00 87.75 185 TYR A O 1
ATOM 1427 N N . GLU A 1 186 ? -16.209 10.034 22.191 1.00 86.00 186 GLU A N 1
ATOM 1428 C CA . GLU A 1 186 ? -17.055 10.754 23.153 1.00 86.00 186 GLU A CA 1
ATOM 1429 C C . GLU A 1 186 ? -16.425 10.811 24.550 1.00 86.00 186 GLU A C 1
ATOM 1431 O O . GLU A 1 186 ? -16.432 11.854 25.194 1.00 86.00 186 GLU A O 1
ATOM 1436 N N . THR A 1 187 ? -15.832 9.710 25.015 1.00 88.94 187 THR A N 1
ATOM 1437 C CA . THR A 1 187 ? -15.205 9.653 26.345 1.00 88.94 187 THR A CA 1
ATOM 1438 C C . THR A 1 187 ? -13.911 10.470 26.417 1.00 88.94 187 THR A C 1
ATOM 1440 O O . THR A 1 187 ? -13.606 11.052 27.456 1.00 88.94 187 THR A O 1
ATOM 1443 N N . ALA A 1 188 ? -13.118 10.482 25.344 1.00 87.50 188 ALA A N 1
ATOM 1444 C CA . ALA A 1 188 ? -11.799 11.111 25.318 1.00 87.50 188 ALA A CA 1
ATOM 1445 C C . ALA A 1 188 ? -11.847 12.618 25.021 1.00 87.50 188 ALA A C 1
ATOM 1447 O O . ALA A 1 188 ? -11.008 13.359 25.529 1.00 87.50 188 ALA A O 1
ATOM 1448 N N . TYR A 1 189 ? -12.810 13.056 24.206 1.00 82.81 189 TYR A N 1
ATOM 1449 C CA . TYR A 1 189 ? -12.884 14.419 23.664 1.00 82.81 189 TYR A CA 1
ATOM 1450 C C . TYR A 1 189 ? -14.224 15.109 23.951 1.00 82.81 189 TYR A C 1
ATOM 1452 O O . TYR A 1 189 ? -14.529 16.135 23.349 1.00 82.81 189 TYR A O 1
ATOM 1460 N N . GLY A 1 190 ? -15.035 14.537 24.843 1.00 68.25 190 GLY A N 1
ATOM 1461 C CA . GLY A 1 190 ? -16.352 15.041 25.212 1.00 68.25 190 GLY A CA 1
ATOM 1462 C C . GLY A 1 190 ? -16.302 16.315 26.047 1.00 68.25 190 GLY A C 1
ATOM 1463 O O . GLY A 1 190 ? -16.559 16.271 27.245 1.00 68.25 190 GLY A O 1
ATOM 1464 N N . ASP A 1 191 ? -16.037 17.443 25.394 1.00 55.53 191 ASP A N 1
ATOM 1465 C CA . ASP A 1 191 ? -16.842 18.644 25.599 1.00 55.53 191 ASP A CA 1
ATOM 1466 C C . ASP A 1 191 ? -17.013 19.389 24.256 1.00 55.53 191 ASP A C 1
ATOM 1468 O O . ASP A 1 191 ? -16.066 19.545 23.490 1.00 55.53 191 ASP A O 1
ATOM 1472 N N . GLU A 1 192 ? -18.254 19.814 23.990 1.00 50.41 192 GLU A N 1
ATOM 1473 C CA . GLU A 1 192 ? -18.764 20.603 22.846 1.00 50.41 192 GLU A CA 1
ATOM 1474 C C . GLU A 1 192 ? -19.014 19.928 21.463 1.00 50.41 192 GLU A C 1
ATOM 1476 O O . GLU A 1 192 ? -18.216 19.946 20.531 1.00 50.41 192 GLU A O 1
ATOM 1481 N N . SER A 1 193 ? -20.291 19.600 21.226 1.00 45.91 193 SER A N 1
ATOM 1482 C CA . SER A 1 193 ? -21.073 20.093 20.065 1.00 45.91 193 SER A CA 1
ATOM 1483 C C . SER A 1 193 ? -20.913 19.523 18.645 1.00 45.91 193 SER A C 1
ATOM 1485 O O . SER A 1 193 ? -21.654 19.972 17.768 1.00 45.91 193 SER A O 1
ATOM 1487 N N . VAL A 1 194 ? -20.092 18.505 18.375 1.00 56.28 194 VAL A N 1
ATOM 1488 C CA . VAL A 1 194 ? -20.087 17.891 17.029 1.00 56.28 194 VAL A CA 1
ATOM 1489 C C . VAL A 1 194 ? -20.791 16.539 17.037 1.00 56.28 194 VAL A C 1
ATOM 1491 O O . VAL A 1 194 ? -20.180 15.499 17.268 1.00 56.28 194 VAL A O 1
ATOM 1494 N N . GLN A 1 195 ? -22.094 16.551 16.737 1.00 65.25 195 GLN A N 1
ATOM 1495 C CA . GLN A 1 195 ? -22.774 15.358 16.229 1.00 65.25 195 GLN A CA 1
ATOM 1496 C C . GLN A 1 195 ? -22.202 15.043 14.843 1.00 65.25 195 GLN A C 1
ATOM 1498 O O . GLN A 1 195 ? -22.755 15.437 13.819 1.00 65.25 195 GLN A O 1
ATOM 1503 N N . LEU A 1 196 ? -21.040 14.392 14.817 1.00 71.75 196 LEU A N 1
ATOM 1504 C CA . LEU A 1 196 ? -20.463 13.869 13.590 1.00 71.75 196 LEU A CA 1
ATOM 1505 C C . LEU A 1 196 ? -21.372 12.749 13.095 1.00 71.75 196 LEU A C 1
ATOM 1507 O O . LEU A 1 196 ? -21.743 11.846 13.848 1.00 71.75 196 LEU A O 1
ATOM 1511 N N . SER A 1 197 ? -21.704 12.763 11.810 1.00 80.81 197 SER A N 1
ATOM 1512 C CA . SER A 1 197 ? -22.244 11.561 11.190 1.00 80.81 197 SER A CA 1
ATOM 1513 C C . SER A 1 197 ? -21.232 10.419 11.327 1.00 80.81 197 SER A C 1
ATOM 1515 O O . SER A 1 197 ? -20.020 10.642 11.380 1.00 80.81 197 SER A O 1
ATOM 1517 N N . ARG A 1 198 ? -21.706 9.170 11.309 1.00 75.88 198 ARG A N 1
ATOM 1518 C CA . ARG A 1 198 ? -20.842 7.977 11.425 1.00 75.88 198 ARG A CA 1
ATOM 1519 C C . ARG A 1 198 ? -19.664 7.990 10.437 1.00 75.88 198 ARG A C 1
ATOM 1521 O O . ARG A 1 198 ? -18.552 7.584 10.768 1.00 75.88 198 ARG A O 1
ATOM 1528 N N . LYS A 1 199 ? -19.884 8.533 9.234 1.00 75.88 199 LYS A N 1
ATOM 1529 C CA . LYS A 1 199 ? -18.845 8.705 8.208 1.00 75.88 199 LYS A CA 1
ATOM 1530 C C . LYS A 1 199 ? -17.780 9.728 8.613 1.00 75.88 199 LYS A C 1
ATOM 1532 O O . LYS A 1 199 ? -16.590 9.491 8.402 1.00 75.88 199 LYS A O 1
ATOM 1537 N N . GLU A 1 200 ? -18.202 10.869 9.149 1.00 81.62 200 GLU A N 1
ATOM 1538 C CA . GLU A 1 200 ? -17.298 11.940 9.576 1.00 81.62 200 GLU A CA 1
ATOM 1539 C C . GLU A 1 200 ? -16.508 11.532 10.816 1.00 81.62 200 GLU A C 1
ATOM 1541 O O . GLU A 1 200 ? -15.307 11.782 10.876 1.00 81.62 200 GLU A O 1
ATOM 1546 N N . LEU A 1 201 ? -17.137 10.812 11.745 1.00 82.00 201 LEU A N 1
ATOM 1547 C CA . LEU A 1 201 ? -16.441 10.234 12.884 1.00 82.00 201 LEU A CA 1
ATOM 1548 C C . LEU A 1 201 ? -15.378 9.226 12.438 1.00 82.00 201 LEU A C 1
ATOM 1550 O O . LEU A 1 201 ? -14.228 9.329 12.854 1.00 82.00 201 LEU A O 1
ATOM 1554 N N . GLY A 1 202 ? -15.721 8.295 11.543 1.00 79.12 202 GLY A N 1
ATOM 1555 C CA . GLY A 1 202 ? -14.743 7.356 10.995 1.00 79.12 202 GLY A CA 1
ATOM 1556 C C . GLY A 1 202 ? -13.554 8.073 10.341 1.00 79.12 202 GLY A C 1
ATOM 1557 O O . GLY A 1 202 ? -12.413 7.633 10.468 1.00 79.12 202 GLY A O 1
ATOM 1558 N N . ALA A 1 203 ? -13.788 9.209 9.675 1.00 81.38 203 ALA A N 1
ATOM 1559 C CA . ALA A 1 203 ? -12.720 10.048 9.133 1.00 81.38 203 ALA A CA 1
ATOM 1560 C C . ALA A 1 203 ? -11.885 10.743 10.225 1.00 81.38 203 ALA A C 1
ATOM 1562 O O . ALA A 1 203 ? -10.658 10.746 10.124 1.00 81.38 203 ALA A O 1
ATOM 1563 N N . ALA A 1 204 ? -12.517 11.277 11.271 1.00 83.50 204 ALA A N 1
ATOM 1564 C CA . ALA A 1 204 ? -11.837 11.909 12.400 1.00 83.50 204 ALA A CA 1
ATOM 1565 C C . ALA A 1 204 ? -10.950 10.912 13.165 1.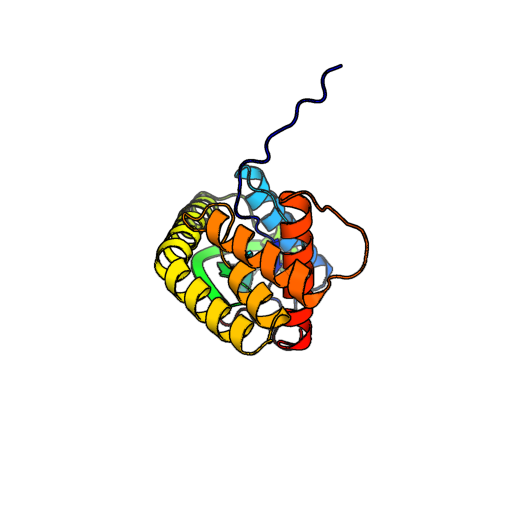00 83.50 204 ALA A C 1
ATOM 1567 O O . ALA A 1 204 ? -9.771 11.181 13.387 1.00 83.50 204 ALA A O 1
ATOM 1568 N N . CYS A 1 205 ? -11.469 9.722 13.480 1.00 83.06 205 CYS A N 1
ATOM 1569 C CA . CYS A 1 205 ? -10.704 8.659 14.133 1.00 83.06 205 CYS A CA 1
ATOM 1570 C C . CYS A 1 205 ? -9.521 8.194 13.277 1.00 83.06 205 CYS A C 1
ATOM 1572 O O . CYS A 1 205 ? -8.435 7.976 13.809 1.00 83.06 205 CYS A O 1
ATOM 1574 N N . ARG A 1 206 ? -9.695 8.090 11.950 1.00 81.94 206 ARG A N 1
ATOM 1575 C CA . ARG A 1 206 ? -8.581 7.796 11.034 1.00 81.94 206 ARG A CA 1
ATOM 1576 C C . ARG A 1 206 ? -7.507 8.875 11.085 1.00 81.94 206 ARG A C 1
ATOM 1578 O O . ARG A 1 206 ? -6.342 8.531 11.190 1.00 81.94 206 ARG A O 1
ATOM 1585 N N . LYS A 1 207 ? -7.884 10.155 11.091 1.00 83.75 207 LYS A N 1
ATOM 1586 C CA . LYS A 1 207 ? -6.922 11.258 11.207 1.00 83.75 207 LYS A CA 1
ATOM 1587 C C . LYS A 1 207 ? -6.122 11.184 12.514 1.00 83.75 207 LYS A C 1
ATOM 1589 O O . LYS A 1 207 ? -4.901 11.269 12.474 1.00 83.75 207 LYS A O 1
ATOM 1594 N N . LEU A 1 208 ? -6.786 10.952 13.646 1.00 84.69 208 LEU A N 1
ATOM 1595 C CA . LEU A 1 208 ? -6.113 10.777 14.940 1.00 84.69 208 LEU A CA 1
ATOM 1596 C C . LEU A 1 208 ? -5.173 9.566 14.938 1.00 84.69 208 LEU A C 1
ATOM 1598 O O . LEU A 1 208 ? -4.059 9.631 15.446 1.00 84.69 208 LEU A O 1
ATOM 1602 N N . ALA A 1 209 ? -5.591 8.461 14.324 1.00 81.00 209 ALA A N 1
ATOM 1603 C CA . ALA A 1 209 ? -4.739 7.292 14.163 1.00 81.00 209 ALA A CA 1
ATOM 1604 C C . ALA A 1 209 ? -3.552 7.552 13.223 1.00 81.00 209 ALA A C 1
ATOM 1606 O O . ALA A 1 209 ? -2.473 6.988 13.416 1.00 81.00 209 ALA A O 1
ATOM 1607 N N . ASP A 1 210 ? -3.730 8.373 12.187 1.00 78.56 210 ASP A N 1
ATOM 1608 C CA . ASP A 1 210 ? -2.658 8.833 11.309 1.00 78.56 210 ASP A CA 1
ATOM 1609 C C . ASP A 1 210 ? -1.632 9.645 12.105 1.00 78.56 210 ASP A C 1
ATOM 1611 O O . ASP A 1 210 ? -0.450 9.316 12.058 1.00 78.56 210 ASP A O 1
ATOM 1615 N N . GLU A 1 211 ? -2.084 10.610 12.905 1.00 83.12 211 GLU A N 1
ATOM 1616 C CA . GLU A 1 211 ? -1.242 11.423 13.793 1.00 83.12 211 GLU A CA 1
ATOM 1617 C C . GLU A 1 211 ? -0.500 10.563 14.829 1.00 83.12 211 GLU A C 1
ATOM 1619 O O . GLU A 1 211 ? 0.719 10.678 14.968 1.00 83.12 211 GLU A O 1
ATOM 1624 N N . TYR A 1 212 ? -1.201 9.637 15.491 1.00 83.12 212 TYR A N 1
ATOM 1625 C CA . TYR A 1 212 ? -0.603 8.686 16.432 1.00 83.12 212 TYR A CA 1
ATOM 1626 C C . TYR A 1 212 ? 0.487 7.835 15.766 1.00 83.12 212 TYR A C 1
ATOM 1628 O O . TYR A 1 212 ? 1.567 7.647 16.323 1.00 83.12 212 TYR A O 1
ATOM 1636 N N . ALA A 1 213 ? 0.239 7.340 14.550 1.00 76.50 213 ALA A N 1
ATOM 1637 C CA . ALA A 1 213 ? 1.231 6.561 13.817 1.00 76.50 213 ALA A CA 1
ATOM 1638 C C . ALA A 1 213 ? 2.465 7.386 13.457 1.00 76.50 213 ALA A C 1
ATOM 1640 O O . ALA A 1 213 ? 3.572 6.893 13.630 1.00 76.50 213 ALA A O 1
ATOM 1641 N N . THR A 1 214 ? 2.292 8.626 13.000 1.00 75.19 214 THR A N 1
ATOM 1642 C CA . THR A 1 214 ? 3.412 9.516 12.663 1.00 75.19 214 THR A CA 1
ATOM 1643 C C . THR A 1 214 ? 4.266 9.836 13.890 1.00 75.19 214 THR A C 1
ATOM 1645 O O . THR A 1 214 ? 5.493 9.800 13.816 1.00 75.19 214 THR A O 1
ATOM 1648 N N . ASN A 1 215 ? 3.634 10.098 15.036 1.00 78.69 215 ASN A N 1
ATOM 1649 C CA . ASN A 1 215 ? 4.336 10.431 16.277 1.00 78.69 215 ASN A CA 1
ATOM 1650 C C . ASN A 1 215 ? 5.086 9.233 16.878 1.00 78.69 215 ASN A C 1
ATOM 1652 O O . ASN A 1 215 ? 6.118 9.409 17.526 1.00 78.69 215 ASN A O 1
ATOM 1656 N N . ASN A 1 216 ? 4.588 8.015 16.652 1.00 72.06 216 ASN A N 1
ATOM 1657 C CA . ASN A 1 216 ? 5.115 6.800 17.273 1.00 72.06 216 ASN A CA 1
ATOM 1658 C C . ASN A 1 216 ? 5.908 5.908 16.296 1.00 72.06 216 ASN A C 1
ATOM 1660 O O . ASN A 1 216 ? 6.559 4.957 16.729 1.00 72.06 216 ASN A O 1
ATOM 1664 N N . CYS A 1 217 ? 5.884 6.213 14.998 1.00 59.66 217 CYS A N 1
ATOM 1665 C CA . CYS A 1 217 ? 6.662 5.582 13.934 1.00 59.66 217 CYS A CA 1
ATOM 1666 C C . CYS A 1 217 ? 7.168 6.687 12.981 1.00 59.66 217 CYS A C 1
ATOM 1668 O O . CYS A 1 217 ? 6.502 7.005 11.993 1.00 59.66 217 CYS A O 1
ATOM 1670 N N . PRO A 1 218 ? 8.314 7.325 13.291 1.00 50.47 218 PRO A N 1
ATOM 1671 C CA . PRO A 1 218 ? 8.800 8.472 12.533 1.00 50.47 218 PRO A CA 1
ATOM 1672 C C . PRO A 1 218 ? 9.102 8.110 11.071 1.00 50.47 218 PRO A C 1
ATOM 1674 O O . PRO A 1 218 ? 9.615 7.032 10.771 1.00 50.47 218 PRO A O 1
ATOM 1677 N N . GLU A 1 219 ? 8.842 9.051 10.157 1.00 43.97 219 GLU A N 1
ATOM 1678 C CA . GLU A 1 219 ? 9.019 8.925 8.696 1.00 43.97 219 GLU A CA 1
ATOM 1679 C C . GLU A 1 219 ? 10.431 8.483 8.251 1.00 43.97 219 GLU A C 1
ATOM 1681 O O . GLU A 1 219 ? 10.621 8.007 7.129 1.00 43.97 219 GLU A O 1
ATOM 1686 N N . SER A 1 220 ? 11.443 8.568 9.121 1.00 41.34 220 SER A N 1
ATOM 1687 C CA . SER A 1 220 ? 12.767 7.981 8.871 1.00 41.34 220 SER A CA 1
ATOM 1688 C C . SER A 1 220 ? 12.704 6.459 8.647 1.00 41.34 220 SER A C 1
ATOM 1690 O O . SER A 1 220 ? 13.542 5.895 7.934 1.00 41.34 220 SER A O 1
ATOM 1692 N N . ASP A 1 221 ? 11.649 5.796 9.124 1.00 47.06 221 ASP A N 1
ATOM 1693 C CA . ASP A 1 221 ? 11.382 4.368 8.955 1.00 47.06 221 ASP A CA 1
ATOM 1694 C C . ASP A 1 221 ? 10.400 4.051 7.800 1.00 47.06 221 ASP A C 1
ATOM 1696 O O . ASP A 1 221 ? 9.781 2.987 7.739 1.00 47.06 221 ASP A O 1
ATOM 1700 N N . CYS A 1 222 ? 10.283 4.956 6.814 1.00 49.62 222 CYS A N 1
ATOM 1701 C CA . CYS A 1 222 ? 9.490 4.811 5.574 1.00 49.62 222 CYS A CA 1
ATOM 1702 C C . CYS A 1 222 ? 9.898 3.640 4.647 1.00 49.62 222 CYS A C 1
ATOM 1704 O O . CYS A 1 222 ? 9.564 3.636 3.466 1.00 49.62 222 CYS A O 1
ATOM 1706 N N . SER A 1 223 ? 10.643 2.647 5.136 1.00 57.44 223 SER A N 1
ATOM 1707 C CA . SER A 1 223 ? 10.798 1.372 4.437 1.00 57.44 223 SER A CA 1
ATOM 1708 C C . SER A 1 223 ? 9.567 0.559 4.772 1.00 57.44 223 SER A C 1
ATOM 1710 O O . SER A 1 223 ? 9.183 0.423 5.938 1.00 57.44 223 SER A O 1
ATOM 1712 N N . LEU A 1 224 ? 8.926 0.012 3.749 1.00 65.50 224 LEU A N 1
ATOM 1713 C CA . LEU A 1 224 ? 7.802 -0.886 3.979 1.00 65.50 224 LEU A CA 1
ATOM 1714 C C . LEU A 1 224 ? 8.266 -2.187 4.654 1.00 65.50 224 LEU A C 1
ATOM 1716 O O . LEU A 1 224 ? 7.457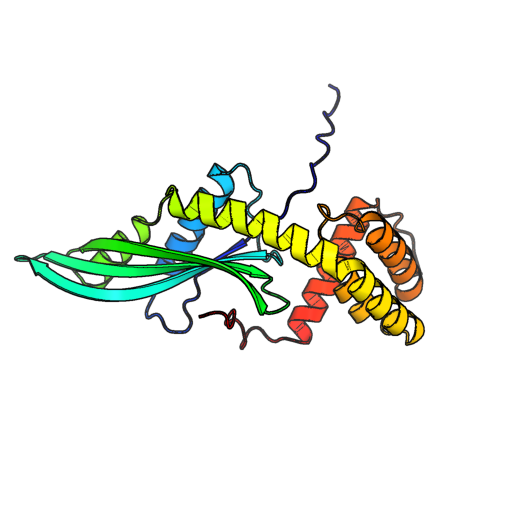 -2.846 5.291 1.00 65.50 224 LEU A O 1
ATOM 1720 N N . GLY A 1 225 ? 9.572 -2.497 4.619 1.00 64.75 225 GLY A N 1
ATOM 1721 C CA . GLY A 1 225 ? 10.170 -3.623 5.347 1.00 64.75 225 GLY A CA 1
ATOM 1722 C C . GLY A 1 225 ? 9.813 -4.985 4.745 1.00 64.75 225 GLY A C 1
ATOM 1723 O O . GLY A 1 225 ? 9.959 -6.009 5.403 1.00 64.75 225 GLY A O 1
ATOM 1724 N N . TRP A 1 226 ? 9.301 -4.994 3.509 1.00 65.38 226 TRP A N 1
ATOM 1725 C CA . TRP A 1 226 ? 8.750 -6.172 2.825 1.00 65.38 226 TRP A CA 1
ATOM 1726 C C . TRP A 1 226 ? 9.633 -6.713 1.696 1.00 65.38 226 TRP A C 1
ATOM 1728 O O . TRP A 1 226 ? 9.271 -7.726 1.095 1.00 65.38 226 TRP A O 1
ATOM 1738 N N . TRP A 1 227 ? 10.735 -6.029 1.374 1.00 60.84 227 TRP A N 1
ATOM 1739 C CA . TRP A 1 227 ? 11.653 -6.322 0.265 1.00 60.84 227 TRP A CA 1
ATOM 1740 C C . TRP A 1 227 ? 13.036 -5.723 0.486 1.00 60.84 227 TRP A C 1
ATOM 1742 O O . TRP A 1 227 ? 13.152 -4.792 1.311 1.00 60.84 227 TRP A O 1
#

Secondary structure (DSSP, 8-state):
-------------EEEEE--TT----HHHHHHHHHHHHHHHHHTT--B-SS-SEEEEEEEEEEEEEEETTEEEEEEEEEEEEEETTTTEEEEEEEEEEEEEESSHHHHHHHHHHT----HHHHHHHHHHHHHHHHHHHHHHHHHHHHHHHHHHTT-HHHHHHHHTTS-TTSTTHHHHHHHHHHHHHHHH-SS-----HHHHHHHHHHHHHHHHHHHS-GGG---S--